Protein AF-A0A7L2I7L4-F1 (afdb_monomer_lite)

Sequence (238 aa):
QYHALSLARHGRNVALLGYLRDRPHGDVLRSERIRLVPVSDLRALRVGPKVFQYVLKVIVQAIQLLYTMLKIEQPSYILLQNPPGLPGIAVAWAACLFWRSKLIIDWHNYGFTTMSLTHGRNHLLVRMAEWYEKLCGRLSDHNLCVTNAMKEDLWVNCNIRAVTLYDKPAAYFKETPLELQHPLFLKIAKDHEPFRPRTESASWSAQRSAFTEVDEKSGDVIKLRGRPALLISSTSWT

Foldseek 3Di:
DVVCLVCLVVVAAEEDEDAPPDPPDPSLVPRPSYHYQHQDDDDQDPDDDPVVSVVVNLVVSLVSLLVSLLPDDQDQEDEAEPPVQGPVLVSSLVSCVVSVHAYEYEYEDQNLVVVCVVQNCPDPVSVVSVVSSLVSLVSGPAYEYQDPVVQVCCCPVRVHHYDYDHDDPDPPDDPDDLVVVLVVLLVVVVVDVLFDPPDPPDPPPWSDTLFWTQDPPPRDIDGDDPRDDDDDDDRDDD

InterPro domains:
  IPR026051 Chitobiosyldiphosphodolichol beta-mannosyltransferase ALG1-like [PTHR13036] (1-238)
  IPR028098 Glycosyltransferase subfamily 4-like, N-terminal domain [PF13579] (6-154)

Organism: NCBI:txid91796

pLDDT: mean 87.85, std 11.32, range [35.59, 98.12]

Radius of gyration: 23.73 Å; chains: 1; bounding box: 53×37×68 Å

Secondary structure (DSSP, 8-state):
-HHHHHHHHTT--EEEEE--SSPPPHHHHH-TTEEEEEPP-------S-HHHHHHHHHHHHHHHHHHHHHSS---SEEEEEES--TTHHHHHHHHHHHHTPEEEEEESS-HHHHHHHHH-TT-HHHHHHHHHHHHHHTT-SEEEES-HHHHHHHHHHH----EE------TT--PPPHHHHHHHHHHHHHH-GGGS-S-S-S-TT--B-SSEEE-TTT--EEEPTTPPP---------

Structure (mmCIF, N/CA/C/O backbone):
data_AF-A0A7L2I7L4-F1
#
_entry.id   AF-A0A7L2I7L4-F1
#
loop_
_atom_site.group_PDB
_atom_site.id
_atom_site.type_symbol
_atom_site.label_atom_id
_atom_site.label_alt_id
_atom_site.label_comp_id
_atom_site.label_asym_id
_atom_site.label_entity_id
_atom_site.label_seq_id
_atom_site.pdbx_PDB_ins_code
_atom_site.Cartn_x
_atom_site.Cartn_y
_atom_site.Cartn_z
_atom_site.occupancy
_atom_site.B_iso_or_equiv
_atom_site.auth_seq_id
_atom_site.auth_comp_id
_atom_site.auth_asym_id
_atom_site.auth_atom_id
_atom_site.pdbx_PDB_model_num
ATOM 1 N N . GLN A 1 1 ? -5.261 4.629 -3.926 1.00 87.50 1 GLN A N 1
ATOM 2 C CA . GLN A 1 1 ? -5.922 5.387 -5.024 1.00 87.50 1 GLN A CA 1
ATOM 3 C C . GLN A 1 1 ? -6.818 4.497 -5.896 1.00 87.50 1 GLN A C 1
ATOM 5 O O . GLN A 1 1 ? -7.962 4.866 -6.126 1.00 87.50 1 GLN A O 1
ATOM 10 N N . TYR A 1 2 ? -6.361 3.321 -6.349 1.00 89.00 2 TYR A N 1
ATOM 11 C CA . TYR A 1 2 ? -7.159 2.451 -7.234 1.00 89.00 2 TYR A CA 1
ATOM 12 C C . TYR A 1 2 ? -8.429 1.885 -6.604 1.00 89.00 2 TYR A C 1
ATOM 14 O O . TYR A 1 2 ? -9.467 1.895 -7.258 1.00 89.00 2 TYR A O 1
ATOM 22 N N . HIS A 1 3 ? -8.387 1.486 -5.330 1.00 91.75 3 HIS A N 1
ATOM 23 C CA . HIS A 1 3 ? -9.600 1.097 -4.602 1.00 91.75 3 HIS A CA 1
ATOM 24 C C . HIS A 1 3 ? -10.644 2.210 -4.590 1.00 91.75 3 HIS A C 1
ATOM 26 O O . HIS A 1 3 ? -11.804 1.961 -4.897 1.00 91.75 3 HIS A O 1
ATOM 32 N N . ALA A 1 4 ? -10.222 3.454 -4.340 1.00 94.38 4 ALA A N 1
ATOM 33 C CA . ALA A 1 4 ? -11.117 4.608 -4.372 1.00 94.38 4 ALA A CA 1
ATOM 34 C C . ALA A 1 4 ? -11.759 4.799 -5.755 1.00 94.38 4 ALA A C 1
ATOM 36 O O . ALA A 1 4 ? -12.969 4.977 -5.842 1.00 94.38 4 ALA A O 1
ATOM 37 N N . LEU A 1 5 ? -10.976 4.689 -6.836 1.00 93.31 5 LEU A N 1
ATOM 38 C CA . LEU A 1 5 ? -11.497 4.749 -8.207 1.00 93.31 5 LEU A CA 1
ATOM 39 C C . LEU A 1 5 ? -12.467 3.612 -8.520 1.00 93.31 5 LEU A C 1
ATOM 41 O O . LEU A 1 5 ? -13.514 3.849 -9.115 1.00 93.31 5 LEU A O 1
ATOM 45 N N . SER A 1 6 ? -12.124 2.384 -8.133 1.00 92.44 6 SER A N 1
ATOM 46 C CA . SER A 1 6 ? -12.976 1.218 -8.351 1.00 92.44 6 SER A CA 1
ATOM 47 C C . SER A 1 6 ? -14.319 1.391 -7.640 1.00 92.44 6 SER A C 1
ATOM 49 O O . SER A 1 6 ? -15.369 1.277 -8.269 1.00 92.44 6 SER A O 1
ATOM 51 N N . LEU A 1 7 ? -14.303 1.776 -6.362 1.00 95.31 7 LEU A N 1
ATOM 52 C CA . LEU A 1 7 ? -15.508 2.029 -5.570 1.00 95.31 7 LEU A CA 1
ATOM 53 C C . LEU A 1 7 ? -16.348 3.183 -6.144 1.00 95.31 7 LEU A C 1
ATOM 55 O O . LEU A 1 7 ? -17.563 3.042 -6.287 1.00 95.31 7 LEU A O 1
ATOM 59 N N . ALA A 1 8 ? -15.711 4.285 -6.547 1.00 95.81 8 ALA A N 1
ATOM 60 C CA . ALA A 1 8 ? -16.387 5.434 -7.152 1.00 95.81 8 ALA A CA 1
ATOM 61 C C . ALA A 1 8 ? -17.074 5.094 -8.486 1.00 95.81 8 ALA A C 1
ATOM 63 O O . ALA A 1 8 ? -18.205 5.528 -8.734 1.00 95.81 8 ALA A O 1
ATOM 64 N N . ARG A 1 9 ? -16.429 4.268 -9.323 1.00 94.25 9 ARG A N 1
ATOM 65 C CA . ARG A 1 9 ? -17.010 3.749 -10.576 1.00 94.25 9 ARG A CA 1
ATOM 66 C C . ARG A 1 9 ? -18.238 2.871 -10.332 1.00 94.25 9 ARG A C 1
ATOM 68 O O . ARG A 1 9 ? -19.141 2.869 -11.157 1.00 94.25 9 ARG A O 1
ATOM 75 N N . HIS A 1 10 ? -18.313 2.209 -9.179 1.00 95.56 10 HIS A N 1
ATOM 76 C CA . HIS A 1 10 ? -19.473 1.422 -8.749 1.00 95.56 10 HIS A CA 1
ATOM 77 C C . HIS A 1 10 ? -20.463 2.232 -7.889 1.00 95.56 10 HIS A C 1
ATOM 79 O O . HIS A 1 10 ? -21.220 1.668 -7.099 1.00 95.56 10 HIS A O 1
ATOM 85 N N . GLY A 1 11 ? -20.456 3.564 -8.019 1.00 95.75 11 GLY A N 1
ATOM 86 C CA . GLY A 1 11 ? -21.461 4.442 -7.415 1.00 95.75 11 GLY A CA 1
ATOM 87 C C . GLY A 1 11 ? -21.291 4.698 -5.917 1.00 95.75 11 GLY A C 1
ATOM 88 O O . GLY A 1 11 ? -22.223 5.190 -5.287 1.00 95.75 11 GLY A O 1
ATOM 89 N N . ARG A 1 12 ? -20.136 4.374 -5.325 1.00 96.56 12 ARG A N 1
ATOM 90 C CA . ARG A 1 12 ? -19.864 4.622 -3.900 1.00 96.56 12 ARG A CA 1
ATOM 91 C C . ARG A 1 12 ? -19.161 5.962 -3.698 1.00 96.56 12 ARG A C 1
ATOM 93 O O . ARG A 1 12 ? -18.266 6.305 -4.464 1.00 96.56 12 ARG A O 1
ATOM 100 N N . ASN A 1 13 ? -19.529 6.684 -2.643 1.00 97.06 13 ASN A N 1
ATOM 101 C CA . ASN A 1 13 ? -18.791 7.867 -2.198 1.00 97.06 13 ASN A CA 1
ATOM 102 C C . ASN A 1 13 ? -17.566 7.429 -1.392 1.00 97.06 13 ASN A C 1
ATOM 104 O O . ASN A 1 13 ? -17.661 6.527 -0.559 1.00 97.06 13 ASN A O 1
ATOM 108 N N . VAL A 1 14 ? -16.416 8.051 -1.646 1.00 97.38 14 VAL A N 1
ATOM 109 C CA . VAL A 1 14 ? -15.141 7.671 -1.035 1.00 97.38 14 VAL A CA 1
ATOM 110 C C . VAL A 1 14 ? -14.437 8.900 -0.479 1.00 97.38 14 VAL A C 1
ATOM 112 O O . VAL A 1 14 ? -14.078 9.810 -1.222 1.00 97.38 14 VAL A O 1
ATOM 115 N N . ALA A 1 15 ? -14.160 8.892 0.823 1.00 96.88 15 ALA A N 1
ATOM 116 C CA . ALA A 1 15 ? -13.170 9.778 1.420 1.00 96.88 15 ALA A CA 1
ATOM 117 C C . ALA A 1 15 ? -11.792 9.104 1.339 1.00 96.88 15 ALA A C 1
ATOM 119 O O . ALA A 1 15 ? -11.554 8.079 1.976 1.00 96.88 15 ALA A O 1
ATOM 120 N N . LEU A 1 16 ? -10.886 9.655 0.533 1.00 95.69 16 LEU A N 1
ATOM 121 C CA . LEU A 1 16 ? -9.531 9.136 0.370 1.00 95.69 16 LEU A CA 1
ATOM 122 C C . LEU A 1 16 ? -8.565 9.919 1.264 1.00 95.69 16 LEU A C 1
ATOM 124 O O . LEU A 1 16 ? -8.197 11.052 0.948 1.00 95.69 16 LEU A O 1
ATOM 128 N N . LEU A 1 17 ? -8.158 9.292 2.369 1.00 94.00 17 LEU A N 1
ATOM 129 C CA . LEU A 1 17 ? -7.201 9.848 3.322 1.00 94.00 17 LEU A CA 1
ATOM 130 C C . LEU A 1 17 ? -5.765 9.474 2.944 1.00 94.00 17 LEU A C 1
ATOM 132 O O . LEU A 1 17 ? -5.485 8.323 2.612 1.00 94.00 17 LEU A O 1
ATOM 136 N N . GLY A 1 18 ? -4.842 10.429 3.037 1.00 90.31 18 GLY A N 1
ATOM 137 C CA . GLY A 1 18 ? -3.417 10.168 2.835 1.00 90.31 18 GLY A CA 1
ATOM 138 C C . GLY A 1 18 ? -2.566 11.431 2.751 1.00 90.31 18 GLY A C 1
ATOM 139 O O . GLY A 1 18 ? -3.076 12.552 2.762 1.00 90.31 18 GLY A O 1
ATOM 140 N N . TYR A 1 19 ? -1.251 11.247 2.657 1.00 88.12 19 TYR A N 1
ATOM 141 C CA . TYR A 1 19 ? -0.316 12.344 2.422 1.00 88.12 19 TYR A CA 1
ATOM 142 C C . TYR A 1 19 ? -0.388 12.801 0.960 1.00 88.12 19 TYR A C 1
ATOM 144 O O . TYR A 1 19 ? -0.167 12.008 0.048 1.00 88.12 19 TYR A O 1
ATOM 152 N N . LEU A 1 20 ? -0.644 14.090 0.729 1.00 83.12 20 LEU A N 1
ATOM 153 C CA . LEU A 1 20 ? -0.623 14.700 -0.607 1.00 83.12 20 LEU A CA 1
ATOM 154 C C . LEU A 1 20 ? 0.773 15.248 -0.938 1.00 83.12 20 LEU A C 1
ATOM 156 O O . LEU A 1 20 ? 0.935 16.444 -1.160 1.00 83.12 20 LEU A O 1
ATOM 160 N N . ARG A 1 21 ? 1.797 14.385 -0.902 1.00 80.38 21 ARG A N 1
ATOM 161 C CA . ARG A 1 21 ? 3.161 14.778 -1.307 1.00 80.38 21 ARG A CA 1
ATOM 162 C C . ARG A 1 21 ? 3.264 14.937 -2.821 1.00 80.38 21 ARG A C 1
ATOM 164 O O . ARG A 1 21 ? 3.812 15.925 -3.293 1.00 80.38 21 ARG A O 1
ATOM 171 N N . ASP A 1 22 ? 2.662 13.998 -3.543 1.00 81.50 22 ASP A N 1
ATOM 172 C CA . ASP A 1 22 ? 2.585 13.995 -4.998 1.00 81.50 22 ASP A CA 1
ATOM 173 C C . ASP A 1 22 ? 1.152 14.231 -5.466 1.00 81.50 22 ASP A C 1
ATOM 175 O O . ASP A 1 22 ? 0.178 13.942 -4.758 1.00 81.50 22 ASP A O 1
ATOM 179 N N . ARG A 1 23 ? 1.014 14.748 -6.691 1.00 85.81 23 ARG A N 1
ATOM 180 C CA . ARG A 1 23 ? -0.296 14.977 -7.301 1.00 85.81 23 ARG A CA 1
ATOM 181 C C . ARG A 1 23 ? -1.016 13.630 -7.490 1.00 85.81 23 ARG A C 1
ATOM 183 O O . ARG A 1 23 ? -0.482 12.766 -8.187 1.00 85.81 23 ARG A O 1
ATOM 190 N N . PRO A 1 24 ? -2.233 13.446 -6.937 1.00 87.19 24 PRO A N 1
ATOM 191 C CA . PRO A 1 24 ? -3.027 12.245 -7.182 1.00 87.19 24 PRO A CA 1
ATOM 192 C C . PRO A 1 24 ? -3.296 12.025 -8.672 1.00 87.19 24 PRO A C 1
ATOM 194 O O . PRO A 1 24 ? -3.298 12.971 -9.465 1.00 87.19 24 PRO A O 1
ATOM 197 N N . HIS A 1 25 ? -3.574 10.776 -9.045 1.00 86.44 25 HIS A N 1
ATOM 198 C CA . HIS A 1 25 ? -3.882 10.415 -10.425 1.00 86.44 25 HIS A CA 1
ATOM 199 C C . HIS A 1 25 ? -5.045 11.262 -10.967 1.00 86.44 25 HIS A C 1
ATOM 201 O O . HIS A 1 25 ? -6.021 11.512 -10.258 1.00 86.44 25 HIS A O 1
ATOM 207 N N . GLY A 1 26 ? -4.973 11.676 -12.237 1.00 88.50 26 GLY A N 1
ATOM 208 C CA . GLY A 1 26 ? -5.955 12.593 -12.833 1.00 88.50 26 GLY A CA 1
ATOM 209 C C . GLY A 1 26 ? -7.405 12.112 -12.709 1.00 88.50 26 GLY A C 1
ATOM 210 O O . GLY A 1 26 ? -8.293 12.912 -12.440 1.00 88.50 26 GLY A O 1
ATOM 211 N N . ASP A 1 27 ? -7.643 10.802 -12.817 1.00 89.81 27 ASP A N 1
ATOM 212 C CA . ASP A 1 27 ? -8.980 10.217 -12.621 1.00 89.81 27 ASP A CA 1
ATOM 213 C C . ASP A 1 27 ? -9.518 10.388 -11.197 1.00 89.81 27 ASP A C 1
ATOM 215 O O . ASP A 1 27 ? -10.723 10.530 -11.016 1.00 89.81 27 ASP A O 1
ATOM 219 N N . VAL A 1 28 ? -8.642 10.373 -10.185 1.00 92.00 28 VAL A N 1
ATOM 220 C CA . VAL A 1 28 ? -9.045 10.593 -8.788 1.00 92.00 28 VAL A CA 1
ATOM 221 C C . VAL A 1 28 ? -9.514 12.032 -8.625 1.00 92.00 28 VAL A C 1
ATOM 223 O O . VAL A 1 28 ? -10.554 12.268 -8.025 1.00 92.00 28 VAL A O 1
ATOM 226 N N . LEU A 1 29 ? -8.773 12.979 -9.210 1.00 92.75 29 LEU A N 1
ATOM 227 C CA . LEU A 1 29 ? -9.091 14.408 -9.159 1.00 92.75 29 LEU A CA 1
ATOM 228 C C . LEU A 1 29 ? -10.372 14.767 -9.921 1.00 92.75 29 LEU A C 1
ATOM 230 O O . LEU A 1 29 ? -11.050 15.715 -9.547 1.00 92.75 29 LEU A O 1
ATOM 234 N N . ARG A 1 30 ? -10.694 14.032 -10.991 1.00 94.06 30 ARG A N 1
ATOM 235 C CA . ARG A 1 30 ? -11.899 14.252 -11.808 1.00 94.06 30 ARG A CA 1
ATOM 236 C C . ARG A 1 30 ? -13.162 13.608 -11.240 1.00 94.06 30 ARG A C 1
ATOM 238 O O . ARG A 1 30 ? -14.250 13.886 -11.729 1.00 94.06 30 ARG A O 1
ATOM 245 N N . SER A 1 31 ? -13.036 12.705 -10.273 1.00 94.75 31 SER A N 1
ATOM 246 C CA . SER A 1 31 ? -14.175 11.952 -9.757 1.00 94.75 31 SER A CA 1
ATOM 247 C C . SER A 1 31 ? -14.934 12.746 -8.695 1.00 94.75 31 SER A C 1
ATOM 249 O O . SER A 1 31 ? -14.459 12.877 -7.572 1.00 94.75 31 SER A O 1
ATOM 251 N N . GLU A 1 32 ? -16.172 13.144 -8.988 1.00 95.56 32 GLU A N 1
ATOM 252 C CA . GLU A 1 32 ? -17.062 13.841 -8.039 1.00 95.56 32 GLU A CA 1
ATOM 253 C C . GLU A 1 32 ? -17.399 13.013 -6.786 1.00 95.56 32 GLU A C 1
ATOM 255 O O . GLU A 1 32 ? -17.712 13.559 -5.733 1.00 95.56 32 GLU A O 1
ATOM 260 N N . ARG A 1 33 ? -17.292 11.680 -6.872 1.00 96.38 33 ARG A N 1
ATOM 261 C CA . ARG A 1 33 ? -17.525 10.764 -5.742 1.00 96.38 33 ARG A CA 1
ATOM 262 C C . ARG A 1 33 ? -16.306 10.544 -4.849 1.00 96.38 33 ARG A C 1
ATOM 264 O O . ARG A 1 33 ? -16.415 9.815 -3.865 1.00 96.38 33 ARG A O 1
ATOM 271 N N . ILE A 1 34 ? -15.141 11.106 -5.192 1.00 97.06 34 ILE A N 1
ATOM 272 C CA . ILE A 1 34 ? -13.927 10.961 -4.382 1.00 97.06 34 ILE A CA 1
ATOM 273 C C . ILE A 1 34 ? -13.588 12.299 -3.742 1.00 97.06 34 ILE A C 1
ATOM 275 O O . ILE A 1 34 ? -13.170 13.244 -4.403 1.00 97.06 34 ILE A O 1
ATOM 279 N N . ARG A 1 35 ? -13.689 12.346 -2.418 1.00 95.81 35 ARG A N 1
ATOM 280 C CA . ARG A 1 35 ? -13.221 13.467 -1.614 1.00 95.81 35 ARG A CA 1
ATOM 281 C C . ARG A 1 35 ? -11.817 13.172 -1.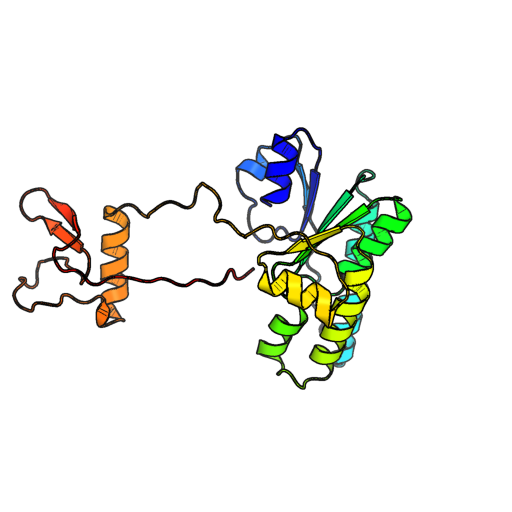108 1.00 95.81 35 ARG A C 1
ATOM 283 O O . ARG A 1 35 ? -11.612 12.226 -0.351 1.00 95.81 35 ARG A O 1
ATOM 290 N N . LEU A 1 36 ? -10.850 13.996 -1.492 1.00 95.06 36 LEU A N 1
ATOM 291 C CA . LEU A 1 36 ? -9.498 13.926 -0.941 1.00 95.06 36 LEU A CA 1
ATOM 292 C C . LEU A 1 36 ? -9.466 14.548 0.456 1.00 95.06 36 LEU A C 1
ATOM 294 O O . LEU A 1 36 ? -9.934 15.668 0.659 1.00 95.06 36 LEU A O 1
ATOM 298 N N . VAL A 1 37 ? -8.894 13.822 1.412 1.00 94.81 37 VAL A N 1
ATOM 299 C CA . VAL A 1 37 ? -8.758 14.259 2.802 1.00 94.81 37 VAL A CA 1
ATOM 300 C C . VAL A 1 37 ? -7.270 14.218 3.169 1.00 94.81 37 VAL A C 1
ATOM 302 O O . VAL A 1 37 ? -6.754 13.166 3.554 1.00 94.81 37 VAL A O 1
ATOM 305 N N . PRO A 1 38 ? -6.537 15.332 2.996 1.00 92.31 38 PRO A N 1
ATOM 306 C CA . PRO A 1 38 ? -5.105 15.357 3.256 1.00 92.31 38 PRO A CA 1
ATOM 307 C C . PRO A 1 38 ? -4.792 15.131 4.733 1.00 92.31 38 PRO A C 1
ATOM 309 O O . PRO A 1 38 ? -5.401 15.736 5.616 1.00 92.31 38 PRO A O 1
ATOM 312 N N . VAL A 1 39 ? -3.775 14.314 4.988 1.00 90.19 39 VAL A N 1
ATOM 313 C CA . VAL A 1 39 ? -3.136 14.191 6.299 1.00 90.19 39 VAL A CA 1
ATOM 314 C C . VAL A 1 39 ? -1.863 15.031 6.283 1.00 90.19 39 VAL A C 1
ATOM 316 O O . VAL A 1 39 ? -1.015 14.865 5.406 1.00 90.19 39 VAL A O 1
ATOM 319 N N . SER A 1 40 ? -1.723 15.951 7.236 1.00 84.88 40 SER A N 1
ATOM 320 C CA . SER A 1 40 ? -0.514 16.771 7.360 1.00 84.88 40 SER A CA 1
ATOM 321 C C . SER A 1 40 ? 0.687 15.914 7.745 1.00 84.88 40 SER A C 1
ATOM 323 O O . SER A 1 40 ? 0.590 15.055 8.621 1.00 84.88 40 SER A O 1
ATOM 325 N N . ASP A 1 41 ? 1.834 16.176 7.131 1.00 78.88 41 ASP A N 1
ATOM 326 C CA . ASP A 1 41 ? 3.082 15.519 7.499 1.00 78.88 41 ASP A CA 1
ATOM 327 C C . ASP A 1 41 ? 3.673 16.166 8.757 1.00 78.88 41 ASP A C 1
ATOM 329 O O . ASP A 1 41 ? 4.029 17.349 8.768 1.00 78.88 41 ASP A O 1
ATOM 333 N N . LEU A 1 42 ? 3.756 15.392 9.838 1.00 72.12 42 LEU A N 1
ATOM 334 C CA . LEU A 1 42 ? 4.362 15.850 11.079 1.00 72.12 42 LEU A CA 1
ATOM 335 C C . LEU A 1 42 ? 5.880 15.838 10.927 1.00 72.12 42 LEU A C 1
ATOM 337 O O . LEU A 1 42 ? 6.525 14.784 10.928 1.00 72.12 42 LEU A O 1
ATOM 341 N N . ARG A 1 43 ? 6.466 17.037 10.849 1.00 67.62 43 ARG A N 1
ATOM 342 C CA . ARG A 1 43 ? 7.920 17.203 10.938 1.00 67.62 43 ARG A CA 1
ATOM 343 C C . ARG A 1 43 ? 8.392 16.631 12.273 1.00 67.62 43 ARG A C 1
ATOM 345 O O . ARG A 1 43 ? 7.829 16.938 13.321 1.00 67.62 43 ARG A O 1
ATOM 352 N N . ALA A 1 44 ? 9.422 15.789 12.229 1.00 62.06 44 ALA A N 1
ATOM 353 C CA . ALA A 1 44 ? 9.969 15.173 13.429 1.00 62.06 44 ALA A CA 1
ATOM 354 C C . ALA A 1 44 ? 10.439 16.255 14.415 1.00 62.06 44 ALA A C 1
ATOM 356 O O . ALA A 1 44 ? 11.273 17.097 14.070 1.00 62.06 44 ALA A O 1
ATOM 357 N N . LEU A 1 45 ? 9.914 16.213 15.641 1.00 62.81 45 LEU A N 1
ATOM 358 C CA . LEU A 1 45 ? 10.426 17.006 16.753 1.00 62.81 45 LEU A CA 1
ATOM 359 C C . LEU A 1 45 ? 11.841 16.509 17.071 1.00 62.81 45 LEU A C 1
ATOM 361 O O . LEU A 1 45 ? 12.021 15.359 17.457 1.00 62.81 45 LEU A O 1
ATOM 365 N N . ARG A 1 46 ? 12.852 17.365 16.887 1.00 66.69 46 ARG A N 1
ATOM 366 C CA . ARG A 1 46 ? 14.276 17.017 17.074 1.00 66.69 46 ARG A CA 1
ATOM 367 C C . ARG A 1 46 ? 14.755 17.161 18.525 1.00 66.69 46 ARG A C 1
ATOM 369 O O . ARG A 1 46 ? 15.930 17.425 18.757 1.00 66.69 46 ARG A O 1
ATOM 376 N N . VAL A 1 47 ? 13.858 17.032 19.500 1.00 70.19 47 VAL A N 1
ATOM 377 C CA . VAL A 1 47 ? 14.167 17.279 20.915 1.00 70.19 47 VAL A CA 1
ATOM 378 C C . VAL A 1 47 ? 14.119 15.962 21.692 1.00 70.19 47 VAL A C 1
ATOM 380 O O . VAL A 1 47 ? 13.126 15.241 21.632 1.00 70.19 47 VAL A O 1
ATOM 383 N N . GLY A 1 48 ? 15.193 15.640 22.420 1.00 73.88 48 GLY A N 1
ATOM 384 C CA . GLY A 1 48 ? 15.276 14.477 23.318 1.00 73.88 48 GLY A CA 1
ATOM 385 C C . GLY A 1 48 ? 15.831 13.183 22.690 1.00 73.88 48 GLY A C 1
ATOM 386 O O . GLY A 1 48 ? 16.273 13.192 21.542 1.00 73.88 48 GLY A O 1
ATOM 387 N N . PRO A 1 49 ? 15.841 12.055 23.429 1.00 82.50 49 PRO A N 1
ATOM 388 C CA . PRO A 1 49 ? 16.357 10.768 22.946 1.00 82.50 49 PRO A CA 1
ATOM 389 C C . PRO A 1 49 ? 15.587 10.223 21.731 1.00 82.50 49 PRO A C 1
ATOM 391 O O . PRO A 1 49 ? 14.367 10.364 21.651 1.00 82.50 49 PRO A O 1
ATOM 394 N N . LYS A 1 50 ? 16.269 9.521 20.813 1.00 79.81 50 LYS A N 1
ATOM 395 C CA . LYS A 1 50 ? 15.670 9.000 19.560 1.00 79.81 50 LYS A CA 1
ATOM 396 C C . LYS A 1 50 ? 14.423 8.132 19.781 1.00 79.81 50 LYS A C 1
ATOM 398 O O . LYS A 1 50 ? 13.459 8.246 19.029 1.00 79.81 50 LYS A O 1
ATOM 403 N N . VAL A 1 51 ? 14.425 7.291 20.817 1.00 80.06 51 VAL A N 1
ATOM 404 C CA . VAL A 1 51 ? 13.277 6.430 21.160 1.00 80.06 51 VAL A CA 1
ATOM 405 C C . VAL A 1 51 ? 12.079 7.272 21.597 1.00 80.06 51 VAL A C 1
ATOM 407 O O . VAL A 1 51 ? 10.970 7.048 21.122 1.00 80.06 51 VAL A O 1
ATOM 410 N N . PHE A 1 52 ? 12.306 8.283 22.438 1.00 82.62 52 PHE A N 1
ATOM 411 C CA . PHE A 1 52 ? 11.254 9.193 22.888 1.00 82.62 52 PHE A CA 1
ATOM 412 C C . PHE A 1 52 ? 10.652 9.979 21.718 1.00 82.62 52 PHE A C 1
ATOM 414 O O . PHE A 1 52 ? 9.432 10.035 21.583 1.00 82.62 52 PHE A O 1
ATOM 421 N N . GLN A 1 53 ? 11.493 10.507 20.821 1.00 83.38 53 GLN A N 1
ATOM 422 C CA . GLN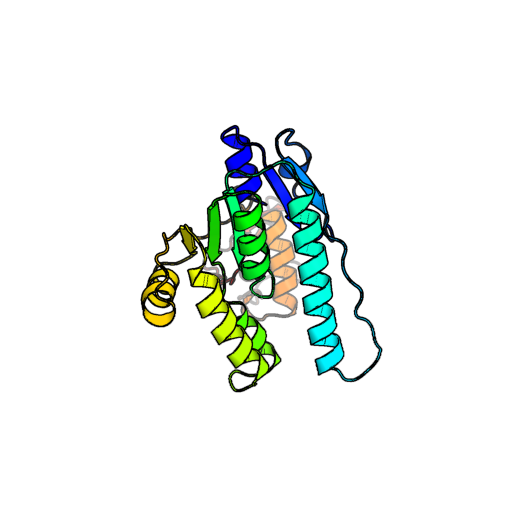 A 1 53 ? 11.033 11.188 19.606 1.00 83.38 53 GLN A CA 1
ATOM 423 C C . GLN A 1 53 ? 10.153 10.278 18.741 1.00 83.38 53 GLN A C 1
ATOM 425 O O . GLN A 1 53 ? 9.132 10.724 18.220 1.00 83.38 53 GLN A O 1
ATOM 430 N N . TYR A 1 54 ? 10.530 9.004 18.595 1.00 81.44 54 TYR A N 1
ATOM 431 C CA . TYR A 1 54 ? 9.758 8.036 17.821 1.00 81.44 54 TYR A CA 1
ATOM 432 C C . TYR A 1 54 ? 8.396 7.747 18.460 1.00 81.44 54 TYR A C 1
ATOM 434 O O . TYR A 1 54 ? 7.376 7.841 17.782 1.00 81.44 54 TYR A O 1
ATOM 442 N N . VAL A 1 55 ? 8.363 7.459 19.764 1.00 84.81 55 VAL A N 1
ATOM 443 C CA . VAL A 1 55 ? 7.113 7.198 20.495 1.00 84.81 55 VAL A CA 1
ATOM 444 C C . VAL A 1 55 ? 6.186 8.410 20.427 1.00 84.81 55 VAL A C 1
ATOM 446 O O . VAL A 1 55 ? 5.021 8.270 20.060 1.00 84.81 55 VAL A O 1
ATOM 449 N N . LEU A 1 56 ? 6.709 9.609 20.699 1.00 87.00 56 LEU A N 1
ATOM 450 C CA . LEU A 1 56 ? 5.937 10.843 20.605 1.00 87.00 56 LEU A CA 1
ATOM 451 C C . LEU A 1 56 ? 5.399 11.050 19.186 1.00 87.00 56 LEU A C 1
ATOM 453 O O . LEU A 1 56 ? 4.220 11.348 19.017 1.00 87.00 56 LEU A O 1
ATOM 457 N N . LYS A 1 57 ? 6.231 10.835 18.159 1.00 86.75 57 LYS A N 1
ATOM 458 C CA . LYS A 1 57 ? 5.802 10.923 16.761 1.00 86.75 57 LYS A CA 1
ATOM 459 C C . LYS A 1 57 ? 4.641 9.971 16.469 1.00 86.75 57 LYS A C 1
ATOM 461 O O . LYS A 1 57 ? 3.661 10.411 15.877 1.00 86.75 57 LYS A O 1
ATOM 466 N N . VAL A 1 58 ? 4.722 8.712 16.904 1.00 88.12 58 VAL A N 1
ATOM 467 C CA . VAL A 1 58 ? 3.651 7.720 16.705 1.00 88.12 58 VAL A CA 1
ATOM 468 C C . VAL A 1 58 ? 2.362 8.146 17.412 1.00 88.12 58 VAL A C 1
ATOM 470 O O . VAL A 1 58 ? 1.295 8.055 16.811 1.00 88.12 58 VAL A O 1
ATOM 473 N N . ILE A 1 59 ? 2.440 8.666 18.642 1.00 90.44 59 ILE A N 1
ATOM 474 C CA . ILE A 1 59 ? 1.266 9.148 19.391 1.00 90.44 59 ILE A CA 1
ATOM 475 C C . ILE A 1 59 ? 0.613 10.338 18.683 1.00 90.44 59 ILE A C 1
ATOM 477 O O . ILE A 1 59 ? -0.595 10.328 18.450 1.00 90.44 59 ILE A O 1
ATOM 481 N N . VAL A 1 60 ? 1.395 11.353 18.303 1.00 90.62 60 VAL A N 1
ATOM 482 C CA . VAL A 1 60 ? 0.856 12.540 17.621 1.00 90.62 60 VAL A CA 1
ATOM 483 C C . VAL A 1 60 ? 0.263 12.148 16.263 1.00 90.62 60 VAL A C 1
ATOM 485 O O . VAL A 1 60 ? -0.831 12.599 15.932 1.00 90.62 60 VAL A O 1
ATOM 488 N N . GLN A 1 61 ? 0.918 11.252 15.513 1.00 90.50 61 GLN A N 1
ATOM 489 C CA . GLN A 1 61 ? 0.368 10.695 14.272 1.00 90.50 61 GLN A CA 1
ATOM 490 C C . GLN A 1 61 ? -0.942 9.937 14.517 1.00 90.50 61 GLN A C 1
ATOM 492 O O . GLN A 1 61 ? -1.881 10.102 13.743 1.00 90.50 61 GLN A O 1
ATOM 497 N N . ALA A 1 62 ? -1.041 9.145 15.588 1.00 93.25 62 ALA A N 1
ATOM 498 C CA . ALA A 1 62 ? -2.260 8.414 15.924 1.00 93.25 62 ALA A CA 1
ATOM 499 C C . ALA A 1 62 ? -3.430 9.359 16.231 1.00 93.25 62 ALA A C 1
ATOM 501 O O . ALA A 1 62 ? -4.516 9.188 15.679 1.00 93.25 62 ALA A O 1
ATOM 502 N N . ILE A 1 63 ? -3.196 10.384 17.059 1.00 94.19 63 ILE A N 1
ATOM 503 C CA . ILE A 1 63 ? -4.204 11.395 17.410 1.00 94.19 63 ILE A CA 1
ATOM 504 C C . ILE A 1 63 ? -4.639 12.164 16.163 1.00 94.19 63 ILE A C 1
ATOM 506 O O . ILE A 1 63 ? -5.833 12.336 15.933 1.00 94.19 63 ILE A O 1
ATOM 510 N N . GLN A 1 64 ? -3.681 12.602 15.343 1.00 93.31 64 GLN A N 1
ATOM 511 C CA . GLN A 1 64 ? -3.965 13.328 14.112 1.00 93.31 64 GLN A CA 1
ATOM 512 C C . GLN A 1 64 ? -4.805 12.485 13.147 1.00 93.31 64 GLN A C 1
ATOM 514 O O . GLN A 1 64 ? -5.821 12.966 12.653 1.00 93.31 64 GLN A O 1
ATOM 519 N N . LEU A 1 65 ? -4.404 11.234 12.894 1.00 94.00 65 LEU A N 1
ATOM 520 C CA . LEU A 1 65 ? -5.136 10.327 12.012 1.00 94.00 65 LEU A CA 1
ATOM 521 C C . LEU A 1 65 ? -6.549 10.074 12.536 1.00 94.00 65 LEU A C 1
ATOM 523 O O . LEU A 1 65 ? -7.501 10.218 11.772 1.00 94.00 65 LEU A O 1
ATOM 527 N N . LEU A 1 66 ? -6.698 9.774 13.830 1.00 95.69 66 LEU A N 1
ATOM 528 C CA . LEU A 1 66 ? -8.007 9.557 14.440 1.00 95.69 66 LEU A CA 1
ATOM 529 C C . LEU A 1 66 ? -8.886 10.800 14.290 1.00 95.69 66 LEU A C 1
ATOM 531 O O . LEU A 1 66 ? -10.000 10.710 13.791 1.00 95.69 66 LEU A O 1
ATOM 535 N N . TYR A 1 67 ? -8.369 11.977 14.639 1.00 95.31 67 TYR A N 1
ATOM 536 C CA . TYR A 1 67 ? -9.090 13.238 14.503 1.00 95.31 67 TYR A CA 1
ATOM 537 C C . TYR A 1 67 ? -9.541 13.505 13.061 1.00 95.31 67 TYR A C 1
ATOM 539 O O . TYR A 1 67 ? -10.688 13.887 12.829 1.00 95.31 67 TYR A O 1
ATOM 547 N N . THR A 1 68 ? -8.669 13.270 12.078 1.00 94.69 68 THR A N 1
ATOM 548 C CA . THR A 1 68 ? -9.018 13.408 10.660 1.00 94.69 68 THR A CA 1
ATOM 549 C C . THR A 1 68 ? -10.103 12.408 10.246 1.00 94.69 68 THR A C 1
ATOM 551 O O . THR A 1 68 ? -11.044 12.798 9.559 1.00 94.69 68 THR A O 1
ATOM 554 N N . MET A 1 69 ? -10.028 11.152 10.697 1.00 95.06 69 MET A N 1
ATOM 555 C CA . MET A 1 69 ? -11.042 10.118 10.438 1.00 95.06 69 MET A CA 1
ATOM 556 C C . MET A 1 69 ? -12.382 10.365 11.148 1.00 95.06 69 MET A C 1
ATOM 558 O O . MET A 1 69 ? -13.413 9.870 10.707 1.00 95.06 69 MET A O 1
ATOM 562 N N . LEU A 1 70 ? -12.399 11.117 12.247 1.00 95.31 70 LEU A N 1
ATOM 563 C CA . LEU A 1 70 ? -13.635 11.496 12.941 1.00 95.31 70 LEU A CA 1
ATOM 564 C C . LEU A 1 70 ? -14.288 12.755 12.349 1.00 95.31 70 LEU A C 1
ATOM 566 O O . LEU A 1 70 ? -15.442 13.044 12.642 1.00 95.31 70 LEU A O 1
ATOM 570 N N . LYS A 1 71 ? -13.568 13.504 11.506 1.00 94.00 71 LYS A N 1
ATOM 571 C CA . LYS A 1 71 ? -14.066 14.716 10.832 1.00 94.00 71 LYS A CA 1
ATOM 572 C C . LYS A 1 71 ? -14.725 14.471 9.477 1.00 94.00 71 LYS A C 1
ATOM 574 O O . LYS A 1 71 ? -15.305 15.400 8.912 1.00 94.00 71 LYS A O 1
ATOM 579 N N . ILE A 1 72 ? -14.572 13.278 8.917 1.00 93.81 72 ILE A N 1
ATOM 580 C CA . ILE A 1 72 ? -15.243 12.902 7.670 1.00 93.81 72 ILE A CA 1
ATOM 581 C C . ILE A 1 72 ? -16.695 12.505 7.946 1.00 93.81 72 ILE A C 1
ATOM 583 O O . ILE A 1 72 ? -17.086 12.273 9.088 1.00 93.81 72 ILE A O 1
ATOM 587 N N . GLU A 1 73 ? -17.492 12.420 6.886 1.00 92.62 73 GLU A N 1
ATOM 588 C CA . GLU A 1 73 ? -18.830 11.831 6.959 1.00 92.62 73 GLU A CA 1
ATOM 589 C C . GLU A 1 73 ? -18.747 10.365 7.396 1.00 92.62 73 GLU A C 1
ATOM 591 O O . GLU A 1 73 ? -17.794 9.667 7.038 1.00 92.62 73 GLU A O 1
ATOM 596 N N . GLN A 1 74 ? -19.750 9.904 8.151 1.00 95.19 74 GLN A N 1
ATOM 597 C CA . GLN A 1 74 ? -19.799 8.548 8.697 1.00 95.19 74 GLN A CA 1
ATOM 598 C C . GLN A 1 74 ? -19.618 7.492 7.592 1.00 95.19 74 GLN A C 1
ATOM 600 O O . GLN A 1 74 ? -20.502 7.335 6.744 1.00 95.19 74 GLN A O 1
ATOM 605 N N . PRO A 1 75 ? -18.522 6.714 7.605 1.00 96.06 75 PRO A N 1
ATOM 606 C CA . PRO A 1 75 ? -18.328 5.660 6.625 1.00 96.06 75 PRO A CA 1
ATOM 607 C C . PRO A 1 75 ? -19.063 4.383 7.049 1.00 96.06 75 PRO A C 1
ATOM 609 O O . PRO A 1 75 ? -19.089 4.030 8.223 1.00 96.06 75 PRO A O 1
ATOM 612 N N . SER A 1 76 ? -19.598 3.611 6.103 1.00 96.88 76 SER A N 1
ATOM 613 C CA . SER A 1 76 ? -20.041 2.234 6.401 1.00 96.88 76 SER A CA 1
ATOM 614 C C . SER A 1 76 ? -18.853 1.268 6.511 1.00 96.88 76 SER A C 1
ATOM 616 O O . SER A 1 76 ? -18.875 0.333 7.310 1.00 96.88 76 SER A O 1
ATOM 618 N N . TYR A 1 77 ? -17.797 1.525 5.734 1.00 97.81 77 TYR A N 1
ATOM 619 C CA . TYR A 1 77 ? -16.576 0.724 5.679 1.00 97.81 77 TYR A CA 1
ATOM 620 C C . TYR A 1 77 ? -15.342 1.621 5.688 1.00 97.81 77 TYR A C 1
ATOM 622 O O . TYR A 1 77 ? -15.315 2.651 5.015 1.00 97.81 77 TYR A O 1
ATOM 630 N N . ILE A 1 78 ? -14.302 1.188 6.391 1.00 97.31 78 ILE A N 1
ATOM 631 C CA . ILE A 1 78 ? -12.967 1.782 6.341 1.00 97.31 78 ILE A CA 1
ATOM 632 C C . ILE A 1 78 ? -12.039 0.751 5.707 1.00 97.31 78 ILE A C 1
ATOM 634 O O . ILE A 1 78 ? -11.863 -0.334 6.250 1.00 97.31 78 ILE A O 1
ATOM 638 N N . LEU A 1 79 ? -11.459 1.085 4.553 1.00 96.69 79 LEU A N 1
ATOM 639 C CA . LEU A 1 79 ? -10.475 0.252 3.864 1.00 96.69 79 LEU A CA 1
ATOM 640 C C . LEU A 1 79 ? -9.072 0.812 4.111 1.00 96.69 79 LEU A C 1
ATOM 642 O O . LEU A 1 79 ? -8.737 1.886 3.610 1.00 96.69 79 LEU A O 1
ATOM 646 N N . LEU A 1 80 ? -8.259 0.081 4.869 1.00 95.19 80 LEU A N 1
ATOM 647 C CA . LEU A 1 80 ? -6.869 0.419 5.158 1.00 95.19 80 LEU A CA 1
ATOM 648 C C . LEU A 1 80 ? -5.938 -0.414 4.276 1.00 95.19 80 LEU A C 1
ATOM 650 O O . LEU A 1 80 ? -5.951 -1.638 4.346 1.00 95.19 80 LEU A O 1
ATOM 654 N N . GLN A 1 81 ? -5.095 0.247 3.487 1.00 91.62 81 GLN A N 1
ATOM 655 C CA . GLN A 1 81 ? -4.013 -0.418 2.763 1.00 91.62 81 GLN A CA 1
ATOM 656 C C . GLN A 1 81 ? -2.797 -0.532 3.691 1.00 91.62 81 GLN A C 1
ATOM 658 O O . GLN A 1 81 ? -2.363 0.476 4.245 1.00 91.62 81 GLN A O 1
ATOM 663 N N . ASN A 1 82 ? -2.280 -1.745 3.891 1.00 86.31 82 ASN A N 1
ATOM 664 C CA . ASN A 1 82 ? -1.121 -2.020 4.737 1.00 86.31 82 ASN A CA 1
ATOM 665 C C . ASN A 1 82 ? 0.109 -2.362 3.875 1.00 86.31 82 ASN A C 1
ATOM 667 O O . ASN A 1 82 ? 0.005 -3.273 3.047 1.00 86.31 82 ASN A O 1
ATOM 671 N N . PRO A 1 83 ? 1.273 -1.704 4.068 1.00 76.06 83 PRO A N 1
ATOM 672 C CA . PRO A 1 83 ? 1.587 -0.634 5.035 1.00 76.06 83 PRO A CA 1
ATOM 673 C C . PRO A 1 83 ? 0.850 0.689 4.752 1.00 76.06 83 PRO A C 1
ATOM 675 O O . PRO A 1 83 ? 0.562 0.964 3.588 1.00 76.06 83 PRO A O 1
ATOM 678 N N . PRO A 1 84 ? 0.566 1.532 5.773 1.00 59.25 84 PRO A N 1
ATOM 679 C CA . PRO A 1 84 ? 1.239 1.634 7.077 1.00 59.25 84 PRO A CA 1
ATOM 680 C C . PRO A 1 84 ? 0.586 0.834 8.222 1.00 59.25 84 PRO A C 1
ATOM 682 O O . PRO A 1 84 ? -0.537 1.117 8.635 1.00 59.25 84 PRO A O 1
ATOM 685 N N . GLY A 1 85 ? 1.340 -0.099 8.815 1.00 63.88 85 GLY A N 1
ATOM 686 C CA . GLY A 1 85 ? 0.856 -0.919 9.934 1.00 63.88 85 GLY A CA 1
ATOM 687 C C . GLY A 1 85 ? 0.675 -0.127 11.234 1.00 63.88 85 GLY A C 1
ATOM 688 O O . GLY A 1 85 ? -0.397 -0.142 11.835 1.00 63.88 85 GLY A O 1
ATOM 689 N N . LEU A 1 86 ? 1.697 0.631 11.648 1.00 79.19 86 LEU A N 1
ATOM 690 C CA . LEU A 1 86 ? 1.750 1.373 12.917 1.00 79.19 86 LEU A CA 1
ATOM 691 C C . LEU A 1 86 ? 1.632 2.892 12.702 1.00 79.19 86 LEU A C 1
ATOM 693 O O . LEU A 1 86 ? 2.415 3.432 11.920 1.00 79.19 86 LEU A O 1
ATOM 697 N N . PRO A 1 87 ? 0.746 3.622 13.406 1.00 86.44 87 PRO A N 1
ATOM 698 C CA . PRO A 1 87 ? -0.357 3.170 14.268 1.00 86.44 87 PRO A CA 1
ATOM 699 C C . PRO A 1 87 ? -1.667 2.900 13.490 1.00 86.44 87 PRO A C 1
ATOM 701 O O . PRO A 1 87 ? -2.739 2.824 14.092 1.00 86.44 87 PRO A O 1
ATOM 704 N N . GLY A 1 88 ? -1.598 2.822 12.155 1.00 92.31 88 GLY A N 1
ATOM 705 C CA . GLY A 1 88 ? -2.747 2.901 11.250 1.00 92.31 88 GLY A CA 1
ATOM 706 C C . GLY A 1 88 ? -3.862 1.898 11.538 1.00 92.31 88 GLY A C 1
ATOM 707 O O . GLY A 1 88 ? -5.025 2.298 11.577 1.00 92.31 88 GLY A O 1
ATOM 708 N N . ILE A 1 89 ? -3.528 0.629 11.804 1.00 94.12 89 ILE A N 1
ATOM 709 C CA . ILE A 1 89 ? -4.539 -0.416 12.036 1.00 94.12 89 ILE A CA 1
ATOM 710 C C . ILE A 1 89 ? -5.355 -0.125 13.302 1.00 94.12 89 ILE A C 1
ATOM 712 O O . ILE A 1 89 ? -6.585 -0.114 13.254 1.00 94.12 89 ILE A O 1
ATOM 716 N N . ALA A 1 90 ? -4.690 0.157 14.428 1.00 95.00 90 ALA A N 1
ATOM 717 C CA . ALA A 1 90 ? -5.382 0.442 15.687 1.00 95.00 90 ALA A CA 1
ATOM 718 C C . ALA A 1 90 ? -6.230 1.719 15.603 1.00 95.00 90 ALA A C 1
ATOM 720 O O . ALA A 1 90 ? -7.345 1.754 16.119 1.00 95.00 90 ALA A O 1
ATOM 721 N N . VAL A 1 91 ? -5.724 2.755 14.926 1.00 96.00 91 VAL A N 1
ATOM 722 C CA . VAL A 1 91 ? -6.463 4.008 14.719 1.00 96.00 91 VAL A CA 1
ATOM 723 C C . VAL A 1 91 ? -7.706 3.777 13.861 1.00 96.00 91 VAL A C 1
ATOM 725 O O . VAL A 1 91 ? -8.791 4.234 14.220 1.00 96.00 91 VAL A O 1
ATOM 728 N N . ALA A 1 92 ? -7.571 3.038 12.758 1.00 96.25 92 ALA A N 1
ATOM 729 C CA . ALA A 1 92 ? -8.690 2.738 11.875 1.00 96.25 92 ALA A CA 1
ATOM 730 C C . ALA A 1 92 ? -9.761 1.897 12.580 1.00 96.25 92 ALA A C 1
ATOM 732 O O . ALA A 1 92 ? -10.954 2.159 12.423 1.00 96.25 92 ALA A O 1
ATOM 733 N N . TRP A 1 93 ? -9.344 0.937 13.406 1.00 96.75 93 TRP A N 1
ATOM 734 C CA . TRP A 1 93 ? -10.250 0.160 14.244 1.00 96.75 93 TRP A CA 1
ATOM 735 C C . TRP A 1 93 ? -10.981 1.028 15.278 1.00 96.75 93 TRP A C 1
ATOM 737 O O . TRP A 1 93 ? -12.202 0.943 15.391 1.00 96.75 93 TRP A O 1
ATOM 747 N N . ALA A 1 94 ? -10.273 1.920 15.979 1.00 97.19 94 ALA A N 1
ATOM 748 C CA . ALA A 1 94 ? -10.892 2.839 16.935 1.00 97.19 94 ALA A CA 1
ATOM 749 C C . ALA A 1 94 ? -11.920 3.766 16.261 1.00 97.19 94 ALA A C 1
ATOM 751 O O . ALA A 1 94 ? -13.009 3.983 16.794 1.00 97.19 94 ALA A O 1
ATOM 752 N N . ALA A 1 95 ? -11.619 4.259 15.056 1.00 97.19 95 ALA A N 1
ATOM 753 C CA . ALA A 1 95 ? -12.576 5.019 14.256 1.00 97.19 95 ALA A CA 1
ATOM 754 C C . ALA A 1 95 ? -13.801 4.170 13.859 1.00 97.19 95 ALA A C 1
ATOM 756 O O . ALA A 1 95 ? -14.926 4.666 13.915 1.00 97.19 95 ALA A O 1
ATOM 757 N N . CYS A 1 96 ? -13.613 2.889 13.515 1.00 97.38 96 CYS A N 1
ATOM 758 C CA . CYS A 1 96 ? -14.724 1.974 13.236 1.00 97.38 96 CYS A CA 1
ATOM 759 C C . CYS A 1 96 ? -15.621 1.765 14.459 1.00 97.38 96 CYS A C 1
ATOM 761 O O . CYS A 1 96 ? -16.839 1.755 14.306 1.00 97.38 96 CYS A O 1
ATOM 763 N N . LEU A 1 97 ? -15.053 1.652 15.665 1.00 97.12 97 LEU A N 1
ATOM 764 C CA . LEU A 1 97 ? -15.844 1.561 16.895 1.00 97.12 97 LEU A CA 1
ATOM 765 C C . LEU A 1 97 ? -16.720 2.799 17.104 1.00 97.12 97 LEU A C 1
ATOM 767 O O . LEU A 1 97 ? -17.902 2.662 17.414 1.00 97.12 97 LEU A O 1
ATOM 771 N N . PHE A 1 98 ? -16.157 3.994 16.901 1.00 97.12 98 PHE A N 1
ATOM 772 C CA . PHE A 1 98 ? -16.893 5.251 17.037 1.00 97.12 98 PHE A CA 1
ATOM 773 C C . PHE A 1 98 ? -18.053 5.345 16.037 1.00 97.12 98 PHE A C 1
ATOM 775 O O . PHE A 1 98 ? -19.184 5.648 16.411 1.00 97.12 98 PHE A O 1
ATOM 782 N N . TRP A 1 99 ? -17.788 5.036 14.768 1.00 96.75 99 TRP A N 1
ATOM 783 C CA . TRP A 1 99 ? -18.767 5.154 13.687 1.00 96.75 99 TRP A CA 1
ATOM 784 C C . TRP A 1 99 ? -19.684 3.935 13.520 1.00 96.75 99 TRP A C 1
ATOM 786 O O . TRP A 1 99 ? -20.608 3.976 12.705 1.00 96.75 99 TRP A O 1
ATOM 796 N N . ARG A 1 100 ? -19.444 2.853 14.272 1.00 96.81 100 ARG A N 1
ATOM 797 C CA . ARG A 1 100 ? -20.050 1.523 14.063 1.00 96.81 100 ARG A CA 1
ATOM 798 C C . ARG A 1 100 ? -19.853 1.003 12.631 1.00 96.81 100 ARG A C 1
ATOM 800 O O . ARG A 1 100 ? -20.739 0.371 12.057 1.00 96.81 100 ARG A O 1
ATOM 807 N N . SER A 1 101 ? -18.688 1.288 12.061 1.00 97.19 101 SER A N 1
ATOM 808 C CA . SER A 1 101 ? -18.285 0.875 10.714 1.00 97.19 101 SER A CA 1
ATOM 809 C C . SER A 1 101 ? -17.582 -0.479 10.731 1.00 97.19 101 SER A C 1
ATOM 811 O O . SER A 1 101 ? -17.227 -1.003 11.787 1.00 97.19 101 SER A O 1
ATOM 813 N N . LYS A 1 102 ? -17.333 -1.022 9.539 1.00 98.12 102 LYS A N 1
ATOM 814 C CA . LYS A 1 102 ? -16.542 -2.239 9.342 1.00 98.12 102 LYS A CA 1
ATOM 815 C C . LYS A 1 102 ? -15.131 -1.924 8.854 1.00 98.12 102 LYS A C 1
ATOM 817 O O . LYS A 1 102 ? -14.966 -1.127 7.929 1.00 98.12 102 LYS A O 1
ATOM 822 N N . LEU A 1 103 ? -14.125 -2.569 9.443 1.00 97.88 103 LEU A N 1
ATOM 823 C CA . LEU A 1 103 ? -12.725 -2.424 9.047 1.00 97.88 103 LEU A CA 1
ATOM 824 C C . LEU A 1 103 ? -12.339 -3.506 8.036 1.00 97.88 103 LEU A C 1
ATOM 826 O O . LEU A 1 103 ? -12.436 -4.701 8.319 1.00 97.88 103 LEU A O 1
ATOM 830 N N . ILE A 1 104 ? -11.840 -3.075 6.881 1.00 97.75 104 ILE A N 1
ATOM 831 C CA . ILE A 1 104 ? -11.229 -3.928 5.865 1.00 97.75 104 ILE A CA 1
ATOM 832 C C . ILE A 1 104 ? -9.738 -3.596 5.799 1.00 97.75 104 ILE A C 1
ATOM 834 O O . ILE A 1 104 ? -9.383 -2.437 5.582 1.00 97.75 104 ILE A O 1
ATOM 838 N N . ILE A 1 105 ? -8.866 -4.590 5.961 1.00 96.38 105 ILE A N 1
ATOM 839 C CA . ILE A 1 105 ? -7.419 -4.419 5.758 1.00 96.38 105 ILE A CA 1
ATOM 840 C C . ILE A 1 105 ? -7.016 -5.078 4.443 1.00 96.38 105 ILE A C 1
ATOM 842 O O . ILE A 1 105 ? -7.320 -6.243 4.212 1.00 96.38 105 ILE A O 1
ATOM 846 N N . ASP A 1 106 ? -6.320 -4.338 3.590 1.00 95.19 106 ASP A N 1
ATOM 847 C CA . ASP A 1 106 ? -5.702 -4.851 2.372 1.00 95.19 106 ASP A CA 1
ATOM 848 C C . ASP A 1 106 ? -4.190 -5.000 2.575 1.00 95.19 106 ASP A C 1
ATOM 850 O O . ASP A 1 106 ? -3.458 -4.011 2.655 1.00 95.19 106 ASP A O 1
ATOM 854 N N . TRP A 1 107 ? -3.738 -6.244 2.719 1.00 93.56 107 TRP A N 1
ATOM 855 C CA . TRP A 1 107 ? -2.363 -6.629 3.019 1.00 93.56 107 TRP A CA 1
ATOM 856 C C . TRP A 1 107 ? -1.532 -6.702 1.732 1.00 93.56 107 TRP A C 1
ATOM 858 O O . TRP A 1 107 ? -1.661 -7.644 0.947 1.00 93.56 107 TRP A O 1
ATOM 868 N N . HIS A 1 108 ? -0.653 -5.713 1.533 1.00 90.00 108 HIS A N 1
ATOM 869 C CA . HIS A 1 108 ? 0.309 -5.680 0.420 1.00 90.00 108 HIS A CA 1
ATOM 870 C C . HIS A 1 108 ? 1.688 -6.163 0.845 1.00 90.00 108 HIS A C 1
ATOM 872 O O . HIS A 1 108 ? 2.336 -6.904 0.117 1.00 90.00 108 HIS A O 1
ATOM 878 N N . ASN A 1 109 ? 2.122 -5.755 2.037 1.00 89.00 109 ASN A N 1
ATOM 879 C CA . ASN A 1 109 ? 3.363 -6.176 2.681 1.00 89.00 109 ASN A CA 1
ATOM 880 C C . ASN A 1 109 ? 3.177 -6.148 4.201 1.00 89.00 109 ASN A C 1
ATOM 882 O O . ASN A 1 109 ? 2.268 -5.489 4.705 1.00 89.00 109 ASN A O 1
ATOM 886 N N . TYR A 1 110 ? 4.080 -6.800 4.932 1.00 89.94 110 TYR A N 1
ATOM 887 C CA . TYR A 1 110 ? 4.168 -6.634 6.377 1.00 89.94 110 TYR A CA 1
ATOM 888 C C . TYR A 1 110 ? 5.015 -5.406 6.725 1.00 89.94 110 TYR A C 1
ATOM 890 O O . TYR A 1 110 ? 6.168 -5.274 6.306 1.00 89.94 110 TYR A O 1
ATOM 898 N N . GLY A 1 111 ? 4.468 -4.498 7.528 1.00 88.56 111 GLY A N 1
ATOM 899 C CA . GLY A 1 111 ? 5.193 -3.330 8.019 1.00 88.56 111 GLY A CA 1
ATOM 900 C C . GLY A 1 111 ? 6.462 -3.717 8.783 1.00 88.56 111 GLY A C 1
ATOM 901 O O . GLY A 1 111 ? 7.509 -3.083 8.608 1.00 88.56 111 GLY A O 1
ATOM 902 N N . PHE A 1 112 ? 6.409 -4.790 9.582 1.00 88.62 112 PHE A N 1
ATOM 903 C CA . PHE A 1 112 ? 7.580 -5.267 10.323 1.00 88.62 112 PHE A CA 1
ATOM 904 C C . PHE A 1 112 ? 8.691 -5.804 9.408 1.00 88.62 112 PHE A C 1
ATOM 906 O O . PHE A 1 112 ? 9.868 -5.586 9.704 1.00 88.62 112 PHE A O 1
ATOM 913 N N . THR A 1 113 ? 8.363 -6.450 8.278 1.00 88.69 113 THR A N 1
ATOM 914 C CA . THR A 1 113 ? 9.391 -6.952 7.351 1.00 88.69 113 THR A CA 1
ATOM 915 C C . THR A 1 113 ? 10.121 -5.796 6.685 1.00 88.69 113 THR A C 1
ATOM 917 O O . THR A 1 113 ? 11.348 -5.817 6.633 1.00 88.69 113 THR A O 1
ATOM 920 N N . THR A 1 114 ? 9.411 -4.738 6.283 1.00 86.06 114 THR A N 1
ATOM 921 C CA . THR A 1 114 ? 10.036 -3.515 5.751 1.00 86.06 114 THR A CA 1
ATOM 922 C C . THR A 1 114 ? 10.953 -2.866 6.786 1.00 86.06 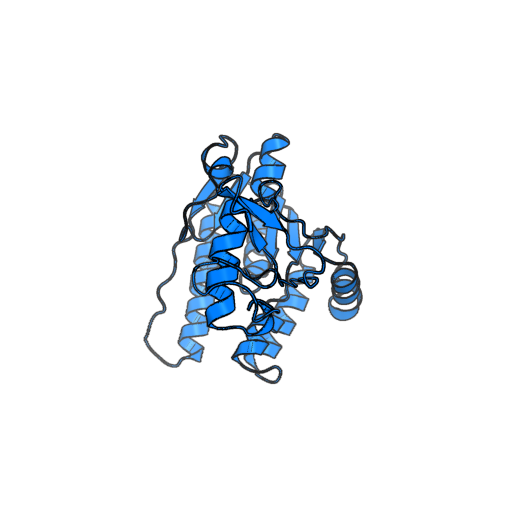114 THR A C 1
ATOM 924 O O . THR A 1 114 ? 12.092 -2.518 6.486 1.00 86.06 114 THR A O 1
ATOM 927 N N . MET A 1 115 ? 10.505 -2.769 8.041 1.00 85.50 115 MET A N 1
ATOM 928 C CA . MET A 1 115 ? 11.316 -2.216 9.130 1.00 85.50 115 MET A CA 1
ATOM 929 C C . MET A 1 115 ? 12.575 -3.050 9.409 1.00 85.50 115 MET A C 1
ATOM 931 O O . MET A 1 115 ? 13.628 -2.494 9.745 1.00 85.50 115 MET A O 1
ATOM 935 N N . SER A 1 116 ? 12.474 -4.373 9.242 1.00 89.00 116 SER A N 1
ATOM 936 C CA . SER A 1 116 ? 13.580 -5.312 9.437 1.00 89.00 116 SER A CA 1
ATOM 937 C C . SER A 1 116 ? 14.719 -5.129 8.433 1.00 89.00 116 SER A C 1
ATOM 939 O O . SER A 1 116 ? 15.864 -5.396 8.789 1.00 89.00 116 SER A O 1
ATOM 941 N N . LEU A 1 117 ? 14.438 -4.614 7.229 1.00 86.62 117 LEU A N 1
ATOM 942 C CA . LEU A 1 117 ? 15.467 -4.323 6.225 1.00 86.62 117 LEU A CA 1
ATOM 943 C C . LEU A 1 117 ? 16.406 -3.198 6.678 1.00 86.62 117 LEU A C 1
ATOM 945 O O . LEU A 1 117 ? 17.587 -3.216 6.354 1.00 86.62 117 LEU A O 1
ATOM 949 N N . THR A 1 118 ? 15.896 -2.228 7.444 1.00 84.50 118 THR A N 1
ATOM 950 C CA . THR A 1 118 ? 16.690 -1.093 7.942 1.00 84.50 118 THR A CA 1
ATOM 951 C C . THR A 1 118 ? 17.350 -1.375 9.292 1.00 84.50 118 THR A C 1
ATOM 953 O O . THR A 1 118 ? 18.485 -0.969 9.511 1.00 84.50 118 THR A O 1
ATOM 956 N N . HIS A 1 119 ? 16.644 -2.039 10.214 1.00 83.50 119 HIS A N 1
ATOM 957 C CA . HIS A 1 119 ? 17.100 -2.201 11.606 1.00 83.50 119 HIS A CA 1
ATOM 958 C C . HIS A 1 119 ? 17.668 -3.593 11.915 1.00 83.50 119 HIS A C 1
ATOM 960 O O . HIS A 1 119 ? 18.276 -3.789 12.965 1.00 83.50 119 HIS A O 1
ATOM 966 N N . GLY A 1 120 ? 17.464 -4.563 11.022 1.00 87.38 120 GLY A N 1
ATOM 967 C CA . GLY A 1 120 ? 17.762 -5.973 11.249 1.00 87.38 120 GLY A CA 1
ATOM 968 C C . GLY A 1 120 ? 16.610 -6.721 11.926 1.00 87.38 120 GLY A C 1
ATOM 969 O O . GLY A 1 120 ? 15.879 -6.188 12.761 1.00 87.38 120 GLY A O 1
ATOM 970 N N . ARG A 1 121 ? 16.459 -8.005 11.587 1.00 87.00 121 ARG A N 1
ATOM 971 C CA . ARG A 1 121 ? 15.352 -8.865 12.044 1.00 87.00 121 ARG A CA 1
ATOM 972 C C . ARG A 1 121 ? 15.284 -9.051 13.565 1.00 87.00 121 ARG A C 1
ATOM 974 O O . ARG A 1 121 ? 14.196 -9.143 14.120 1.00 87.00 121 ARG A O 1
ATOM 981 N N . ASN A 1 122 ? 16.433 -9.069 14.240 1.00 88.50 122 ASN A N 1
ATOM 982 C CA . ASN A 1 122 ? 16.513 -9.298 15.688 1.00 88.50 122 ASN A CA 1
ATOM 983 C C . ASN A 1 122 ? 16.333 -8.019 16.522 1.00 88.50 122 ASN A C 1
ATOM 985 O O . ASN A 1 122 ? 16.381 -8.075 17.751 1.00 88.50 122 ASN A O 1
ATOM 989 N N . HIS A 1 123 ? 16.124 -6.865 15.881 1.00 89.75 123 HIS A N 1
ATOM 990 C CA . HIS A 1 123 ? 15.965 -5.598 16.580 1.00 89.75 123 HIS A CA 1
ATOM 991 C C . HIS A 1 123 ? 14.653 -5.564 17.380 1.00 89.75 123 HIS A C 1
ATOM 993 O O . HIS A 1 123 ? 13.590 -5.923 16.871 1.00 89.75 123 HIS A O 1
ATOM 999 N N . LEU A 1 124 ? 14.698 -5.072 18.624 1.00 88.50 124 LEU A N 1
ATOM 1000 C CA . LEU A 1 124 ? 13.536 -5.047 19.525 1.00 88.50 124 LEU A CA 1
ATOM 1001 C C . LEU A 1 124 ? 12.326 -4.324 18.908 1.00 88.50 124 LEU A C 1
ATOM 1003 O O . LEU A 1 124 ? 11.211 -4.832 18.975 1.00 88.50 124 LEU A O 1
ATOM 1007 N N . LEU A 1 125 ? 12.548 -3.178 18.252 1.00 86.25 125 LEU A N 1
ATOM 1008 C CA . LEU A 1 125 ? 11.488 -2.436 17.546 1.00 86.25 125 LEU A CA 1
ATOM 1009 C C . LEU A 1 125 ? 10.784 -3.278 16.472 1.00 86.25 125 LEU A C 1
ATOM 1011 O O . LEU A 1 125 ? 9.567 -3.201 16.351 1.00 86.25 125 LEU A O 1
ATOM 1015 N N . VAL A 1 126 ? 11.531 -4.097 15.726 1.00 89.50 126 VAL A N 1
ATOM 1016 C CA . VAL A 1 126 ? 10.977 -4.948 14.663 1.00 89.50 126 VAL A CA 1
ATOM 1017 C C . VAL A 1 126 ? 10.101 -6.037 15.269 1.00 89.50 126 VAL A C 1
ATOM 1019 O O . VAL A 1 126 ? 8.988 -6.246 14.802 1.00 89.50 126 VAL A O 1
ATOM 1022 N N . ARG A 1 127 ? 10.550 -6.663 16.364 1.00 91.69 127 ARG A N 1
ATOM 1023 C CA . ARG A 1 127 ? 9.759 -7.669 17.093 1.00 91.69 127 ARG A CA 1
ATOM 1024 C C . ARG A 1 127 ? 8.481 -7.081 17.691 1.00 91.69 127 ARG A C 1
ATOM 1026 O O . ARG A 1 127 ? 7.434 -7.718 17.643 1.00 91.69 127 ARG A O 1
ATOM 1033 N N . MET A 1 128 ? 8.552 -5.863 18.234 1.00 90.25 128 MET A N 1
ATOM 1034 C CA . MET A 1 128 ? 7.367 -5.154 18.727 1.00 90.25 128 MET A CA 1
ATOM 1035 C C . MET A 1 128 ? 6.406 -4.799 17.591 1.00 90.25 128 MET A C 1
ATOM 1037 O O . MET A 1 128 ? 5.198 -4.952 17.752 1.00 90.25 128 MET A O 1
ATOM 1041 N N . ALA A 1 129 ? 6.927 -4.362 16.441 1.00 89.81 129 ALA A N 1
ATOM 1042 C CA . ALA A 1 129 ? 6.112 -4.067 15.269 1.00 89.81 129 ALA A CA 1
ATOM 1043 C C . ALA A 1 129 ? 5.440 -5.321 14.702 1.00 89.81 129 ALA A C 1
ATOM 1045 O O . ALA A 1 129 ? 4.255 -5.276 14.390 1.00 89.81 129 ALA A O 1
ATOM 1046 N N . GLU A 1 130 ? 6.161 -6.442 14.644 1.00 92.06 130 GLU A N 1
ATOM 1047 C CA . GLU A 1 130 ? 5.619 -7.741 14.245 1.00 92.06 130 GLU A CA 1
ATOM 1048 C C . GLU A 1 130 ? 4.485 -8.169 15.179 1.00 92.06 130 GLU A C 1
ATOM 1050 O O . GLU A 1 130 ? 3.393 -8.498 14.719 1.00 92.06 130 GLU A O 1
ATOM 1055 N N . TRP A 1 131 ? 4.713 -8.120 16.494 1.00 92.19 131 TRP A N 1
ATOM 1056 C CA . TRP A 1 131 ? 3.687 -8.452 17.480 1.00 92.19 131 TRP A CA 1
ATOM 1057 C C . TRP A 1 131 ? 2.451 -7.556 17.346 1.00 92.19 131 TRP A C 1
ATOM 1059 O O . TRP A 1 131 ? 1.329 -8.061 17.321 1.00 92.19 131 TRP A O 1
ATOM 1069 N N . TYR A 1 132 ? 2.652 -6.241 17.213 1.00 92.38 132 TYR A N 1
ATOM 1070 C CA . TYR A 1 132 ? 1.563 -5.286 17.032 1.00 92.38 132 TYR A CA 1
ATOM 1071 C C . TYR A 1 132 ? 0.763 -5.586 15.766 1.00 92.38 132 TYR A C 1
ATOM 1073 O O . TYR A 1 132 ? -0.461 -5.616 15.806 1.00 92.38 132 TYR A O 1
ATOM 1081 N N . GLU A 1 133 ? 1.437 -5.807 14.640 1.00 91.62 133 GLU A N 1
ATOM 1082 C CA . GLU A 1 133 ? 0.784 -6.004 13.349 1.00 91.62 133 GLU A CA 1
ATOM 1083 C C . GLU A 1 133 ? -0.037 -7.299 13.341 1.00 91.62 133 GLU A C 1
ATOM 1085 O O . GLU A 1 133 ? -1.188 -7.293 12.903 1.00 91.62 133 GLU A O 1
ATOM 1090 N N . LYS A 1 134 ? 0.494 -8.374 13.942 1.00 91.69 134 LYS A N 1
ATOM 1091 C CA . LYS A 1 134 ? -0.239 -9.632 14.146 1.00 91.69 134 LYS A CA 1
ATOM 1092 C C . LYS A 1 134 ? -1.446 -9.457 15.066 1.00 91.69 134 LYS A C 1
ATOM 1094 O O . LYS A 1 134 ? -2.514 -9.990 14.776 1.00 91.69 134 LYS A O 1
ATOM 1099 N N . LEU A 1 135 ? -1.298 -8.720 16.169 1.00 92.19 135 LEU A N 1
ATOM 1100 C CA . LEU A 1 135 ? -2.383 -8.493 17.124 1.00 92.19 135 LEU A CA 1
ATOM 1101 C C . LEU A 1 135 ? -3.480 -7.606 16.527 1.00 92.19 135 LEU A C 1
ATOM 1103 O O . LEU A 1 135 ? -4.648 -7.986 16.507 1.00 92.19 135 LEU A O 1
ATOM 1107 N N . CYS A 1 136 ? -3.110 -6.427 16.034 1.00 92.75 136 CYS A N 1
ATOM 1108 C CA . CYS A 1 136 ? -4.047 -5.443 15.512 1.00 92.75 136 CYS A CA 1
ATOM 1109 C C . CYS A 1 136 ? -4.669 -5.885 14.188 1.00 92.75 136 CYS A C 1
ATOM 1111 O O . CYS A 1 136 ? -5.826 -5.563 13.937 1.00 92.75 136 CYS A O 1
ATOM 1113 N N . GLY A 1 137 ? -3.963 -6.672 13.371 1.00 91.50 137 GLY A N 1
ATOM 1114 C CA . GLY A 1 137 ? -4.527 -7.247 12.151 1.00 91.50 137 GLY A CA 1
ATOM 1115 C C . GLY A 1 137 ? -5.789 -8.079 12.408 1.00 91.50 137 GLY A C 1
ATOM 1116 O O . GLY A 1 137 ? -6.724 -8.046 11.609 1.00 91.50 137 GLY A O 1
ATOM 1117 N N . ARG A 1 138 ? -5.872 -8.746 13.569 1.00 93.94 138 ARG A N 1
ATOM 1118 C CA . ARG A 1 138 ? -7.038 -9.547 13.992 1.00 93.94 138 ARG A CA 1
ATOM 1119 C C . ARG A 1 138 ? -8.261 -8.717 14.379 1.00 93.94 138 ARG A C 1
ATOM 1121 O O . ARG A 1 138 ? -9.329 -9.288 14.563 1.00 93.94 138 ARG A O 1
ATOM 1128 N N . LEU A 1 139 ? -8.113 -7.401 14.532 1.00 94.25 139 LEU A N 1
ATOM 1129 C CA . LEU A 1 139 ? -9.212 -6.498 14.882 1.00 94.25 139 LEU A CA 1
ATOM 1130 C C . LEU A 1 139 ? -10.100 -6.147 13.677 1.00 94.25 139 LEU A C 1
ATOM 1132 O O . LEU A 1 139 ? -11.144 -5.524 13.849 1.00 94.25 139 LEU A O 1
ATOM 1136 N N . SER A 1 140 ? -9.676 -6.501 12.464 1.00 95.88 140 SER A N 1
ATOM 1137 C CA . SER A 1 140 ? -10.427 -6.246 11.236 1.00 95.88 140 SER A CA 1
ATOM 1138 C C . SER A 1 140 ? -11.598 -7.209 11.045 1.00 95.88 140 SER A C 1
ATOM 1140 O O . SER A 1 140 ? -11.530 -8.380 11.415 1.00 95.88 140 SER A O 1
ATOM 1142 N N . ASP A 1 141 ? -12.667 -6.724 10.411 1.00 97.75 141 ASP A N 1
ATOM 1143 C CA . ASP A 1 141 ? -13.817 -7.550 10.035 1.00 97.75 141 ASP A CA 1
ATOM 1144 C C . ASP A 1 141 ? -13.527 -8.370 8.770 1.00 97.75 141 ASP A C 1
ATOM 1146 O O . ASP A 1 141 ? -13.967 -9.515 8.636 1.00 97.75 141 ASP A O 1
ATOM 1150 N N . HIS A 1 142 ? -12.782 -7.782 7.828 1.00 97.69 142 HIS A N 1
ATOM 1151 C CA . HIS A 1 142 ? -12.440 -8.398 6.550 1.00 97.69 142 HIS A CA 1
ATOM 1152 C C . HIS A 1 142 ? -10.986 -8.123 6.170 1.00 97.69 142 HIS A C 1
ATOM 1154 O O . HIS A 1 142 ? -10.434 -7.069 6.483 1.00 97.69 142 HIS A O 1
ATOM 1160 N N . ASN A 1 143 ? -10.377 -9.063 5.446 1.00 97.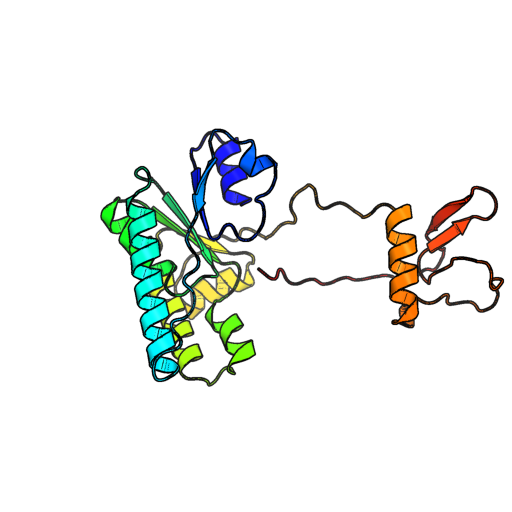56 143 ASN A N 1
ATOM 1161 C CA . ASN A 1 143 ? -8.996 -8.943 4.997 1.00 97.56 143 ASN A CA 1
ATOM 1162 C C . ASN A 1 143 ? -8.870 -9.323 3.522 1.00 97.56 143 ASN A C 1
ATOM 1164 O O . ASN A 1 143 ? -9.419 -10.336 3.081 1.00 97.56 143 ASN A O 1
ATOM 1168 N N . LEU A 1 144 ? -8.119 -8.519 2.781 1.00 96.75 144 LEU A N 1
ATOM 1169 C CA . LEU A 1 144 ? -7.672 -8.777 1.418 1.00 96.75 144 LEU A CA 1
ATOM 1170 C C . LEU A 1 144 ? -6.156 -8.968 1.435 1.00 96.75 144 LEU A C 1
ATOM 1172 O O . LEU A 1 144 ? -5.487 -8.390 2.284 1.00 96.75 144 LEU A O 1
ATOM 1176 N N . CYS A 1 145 ? -5.598 -9.778 0.543 1.00 95.38 145 CYS A N 1
ATOM 1177 C CA . CYS A 1 145 ? -4.144 -9.913 0.439 1.00 95.38 145 CYS A CA 1
ATOM 1178 C C . CYS A 1 145 ? -3.684 -10.184 -0.991 1.00 95.38 145 CYS A C 1
ATOM 1180 O O . CYS A 1 145 ? -4.396 -10.799 -1.782 1.00 95.38 145 CYS A O 1
ATOM 1182 N N . VAL A 1 146 ? -2.458 -9.782 -1.314 1.00 93.50 146 VAL A N 1
ATOM 1183 C CA . VAL A 1 146 ? -1.962 -9.796 -2.701 1.00 93.50 146 VAL A CA 1
ATOM 1184 C C . VAL A 1 146 ? -1.574 -11.175 -3.243 1.00 93.50 146 VAL A C 1
ATOM 1186 O O . VAL A 1 146 ? -1.456 -11.348 -4.453 1.00 93.50 146 VAL A O 1
ATOM 1189 N N . THR A 1 147 ? -1.372 -12.184 -2.389 1.00 93.31 147 THR A N 1
ATOM 1190 C CA . THR A 1 147 ? -1.001 -13.542 -2.830 1.00 93.31 147 THR A CA 1
ATOM 1191 C C . THR A 1 147 ? -1.641 -14.637 -1.977 1.00 93.31 147 THR A C 1
ATOM 1193 O O . THR A 1 147 ? -2.017 -14.409 -0.825 1.00 93.31 147 THR A O 1
ATOM 1196 N N . ASN A 1 148 ? -1.729 -15.853 -2.529 1.00 95.94 148 ASN A N 1
ATOM 1197 C CA . ASN A 1 148 ? -2.126 -17.046 -1.770 1.00 95.94 148 ASN A CA 1
ATOM 1198 C C . ASN A 1 148 ? -1.094 -17.407 -0.689 1.00 95.94 148 ASN A C 1
ATOM 1200 O O . ASN A 1 148 ? -1.475 -17.873 0.377 1.00 95.94 148 ASN A O 1
ATOM 1204 N N . ALA A 1 149 ? 0.197 -17.157 -0.934 1.00 95.06 149 ALA A N 1
ATOM 1205 C CA . ALA A 1 149 ? 1.237 -17.377 0.069 1.00 95.06 149 ALA A CA 1
ATOM 1206 C C . ALA A 1 149 ? 1.033 -16.466 1.290 1.00 95.06 149 ALA A C 1
ATOM 1208 O O . ALA A 1 149 ? 1.060 -16.937 2.421 1.00 95.06 149 ALA A O 1
ATOM 1209 N N . MET A 1 150 ? 0.741 -15.180 1.065 1.00 94.75 150 MET A N 1
ATOM 1210 C CA . MET A 1 150 ? 0.406 -14.251 2.146 1.00 94.75 150 MET A CA 1
ATOM 1211 C C . MET A 1 150 ? -0.905 -14.627 2.843 1.00 94.75 150 MET A C 1
ATOM 1213 O O . MET A 1 150 ? -0.999 -14.498 4.056 1.00 94.75 150 MET A O 1
ATOM 1217 N N . LYS A 1 151 ? -1.907 -15.123 2.105 1.00 96.69 151 LYS A N 1
ATOM 1218 C CA . LYS A 1 151 ? -3.152 -15.633 2.700 1.00 96.69 151 LYS A CA 1
ATOM 1219 C C . LYS A 1 151 ? -2.881 -16.755 3.703 1.00 96.69 151 LYS A C 1
ATOM 1221 O O . LYS A 1 151 ? -3.439 -16.731 4.796 1.00 96.69 151 LYS A O 1
ATOM 1226 N N . GLU A 1 152 ? -2.048 -17.721 3.321 1.00 97.44 152 GLU A N 1
ATOM 1227 C CA . GLU A 1 152 ? -1.687 -18.847 4.185 1.00 97.44 152 GLU A CA 1
ATOM 1228 C C . GLU A 1 152 ? -0.880 -18.378 5.397 1.00 97.44 152 GLU A C 1
ATOM 1230 O O . GLU A 1 152 ? -1.174 -18.763 6.523 1.00 97.44 152 GLU A O 1
ATOM 1235 N N . ASP A 1 153 ? 0.077 -17.473 5.190 1.00 96.06 153 ASP A N 1
ATOM 1236 C CA . ASP A 1 153 ? 0.874 -16.902 6.274 1.00 96.06 153 ASP A CA 1
ATOM 1237 C C . ASP A 1 153 ? 0.010 -16.115 7.279 1.00 96.06 153 ASP A C 1
ATOM 1239 O O . ASP A 1 153 ? 0.110 -16.336 8.485 1.00 96.06 153 ASP A O 1
ATOM 1243 N N . LEU A 1 154 ? -0.915 -15.274 6.801 1.00 96.12 154 LEU A N 1
ATOM 1244 C CA . LEU A 1 154 ? -1.896 -14.571 7.638 1.00 96.12 154 LEU A CA 1
ATOM 1245 C C . LEU A 1 154 ? -2.773 -15.547 8.430 1.00 96.12 154 LEU A C 1
ATOM 1247 O O . LEU A 1 154 ? -3.079 -15.300 9.600 1.00 96.12 154 LEU A O 1
ATOM 1251 N N . TRP A 1 155 ? -3.169 -16.661 7.819 1.00 97.00 155 TRP A N 1
ATOM 1252 C CA . TRP A 1 155 ? -3.965 -17.679 8.489 1.00 97.00 155 TRP A CA 1
ATOM 1253 C C . TRP A 1 155 ? -3.162 -18.393 9.581 1.00 97.00 155 TRP A C 1
ATOM 1255 O O . TRP A 1 155 ? -3.565 -18.379 10.742 1.00 97.00 155 TRP A O 1
ATOM 1265 N N . VAL A 1 156 ? -2.002 -18.950 9.238 1.00 96.31 156 VAL A N 1
ATOM 1266 C CA . VAL A 1 156 ? -1.183 -19.771 10.141 1.00 96.31 156 VAL A CA 1
ATOM 1267 C C . VAL A 1 156 ? -0.543 -18.936 11.250 1.00 96.31 156 VAL A C 1
ATOM 1269 O O . VAL A 1 156 ? -0.600 -19.312 12.419 1.00 96.31 156 VAL A O 1
ATOM 1272 N N . ASN A 1 157 ? 0.049 -17.789 10.907 1.00 93.06 157 ASN A N 1
ATOM 1273 C CA . ASN A 1 157 ? 0.866 -17.006 11.837 1.00 93.06 157 ASN A CA 1
ATOM 1274 C C . ASN A 1 157 ? 0.092 -15.899 12.557 1.00 93.06 157 ASN A C 1
ATOM 1276 O O . ASN A 1 157 ? 0.513 -15.465 13.633 1.00 93.06 157 ASN A O 1
ATOM 1280 N N . CYS A 1 158 ? -1.023 -15.434 11.989 1.00 92.00 158 CYS A N 1
ATOM 1281 C CA . CYS A 1 158 ? -1.801 -14.328 12.551 1.00 92.00 158 CYS A CA 1
ATOM 1282 C C . CYS A 1 158 ? -3.226 -14.744 12.953 1.00 92.00 158 CYS A C 1
ATOM 1284 O O . CYS A 1 158 ? -3.881 -14.000 13.685 1.00 92.00 158 CYS A O 1
ATOM 1286 N N . ASN A 1 159 ? -3.704 -15.926 12.534 1.00 95.31 159 ASN A N 1
ATOM 1287 C CA . ASN A 1 159 ? -5.108 -16.347 12.642 1.00 95.31 159 ASN A CA 1
ATOM 1288 C C . ASN A 1 159 ? -6.065 -15.329 11.992 1.00 95.31 159 ASN A C 1
ATOM 1290 O O . ASN A 1 159 ? -7.118 -14.991 12.538 1.00 95.31 159 ASN A O 1
ATOM 1294 N N . ILE A 1 160 ? -5.662 -14.803 10.834 1.00 95.75 160 ILE A N 1
ATOM 1295 C CA . ILE A 1 160 ? -6.403 -13.824 10.041 1.00 95.75 160 ILE A CA 1
ATOM 1296 C C . ILE A 1 160 ? -6.905 -14.513 8.773 1.00 95.75 160 ILE A C 1
ATOM 1298 O O . ILE A 1 160 ? -6.128 -15.053 7.989 1.00 95.75 160 ILE A O 1
ATOM 1302 N N . ARG A 1 161 ? -8.222 -14.484 8.546 1.00 96.94 161 ARG A N 1
ATOM 1303 C CA . ARG A 1 161 ? -8.823 -14.990 7.305 1.00 96.94 161 ARG A CA 1
ATOM 1304 C C . ARG A 1 161 ? -8.826 -13.888 6.258 1.00 96.94 161 ARG A C 1
ATOM 1306 O O . ARG A 1 161 ? -9.509 -12.883 6.440 1.00 96.94 161 ARG A O 1
ATOM 1313 N N . ALA A 1 162 ? -8.108 -14.109 5.161 1.00 97.31 162 ALA A N 1
ATOM 1314 C CA . ALA A 1 162 ? -8.034 -13.179 4.042 1.00 97.31 162 ALA A CA 1
ATOM 1315 C C . ALA A 1 162 ? -8.546 -13.793 2.733 1.00 97.31 162 ALA A C 1
ATOM 1317 O O . ALA A 1 162 ? -8.501 -15.009 2.520 1.00 97.31 162 ALA A O 1
ATOM 1318 N N . VAL A 1 163 ? -9.020 -12.928 1.840 1.00 97.69 163 VAL A N 1
ATOM 1319 C CA . VAL A 1 163 ? -9.320 -13.262 0.447 1.00 97.69 163 VAL A CA 1
ATOM 1320 C C . VAL A 1 163 ? -8.195 -12.732 -0.427 1.00 97.69 163 VAL A C 1
ATOM 1322 O O . VAL A 1 163 ? -7.822 -11.564 -0.338 1.00 97.69 163 VAL A O 1
ATOM 1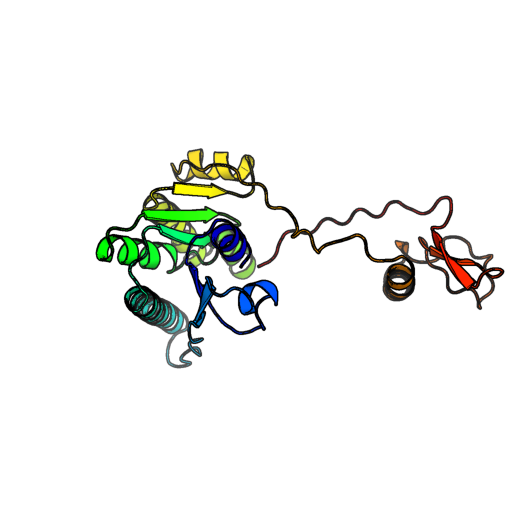325 N N . THR A 1 164 ? -7.657 -13.587 -1.291 1.00 96.94 164 THR A N 1
ATOM 1326 C CA . THR A 1 164 ? -6.585 -13.178 -2.193 1.00 96.94 164 THR A CA 1
ATOM 1327 C C . THR A 1 164 ? -7.138 -12.320 -3.324 1.00 96.94 164 THR A C 1
ATOM 1329 O O . THR A 1 164 ? -7.971 -12.771 -4.110 1.00 96.94 164 THR A O 1
ATOM 1332 N N . LEU A 1 165 ? -6.635 -11.094 -3.420 1.00 92.94 165 LEU A N 1
ATOM 1333 C CA . LEU A 1 165 ? -6.834 -10.176 -4.527 1.00 92.94 165 LEU A CA 1
ATOM 1334 C C . LEU A 1 165 ? -5.458 -9.871 -5.115 1.00 92.94 165 LEU A C 1
ATOM 1336 O O . LEU A 1 165 ? -4.745 -9.006 -4.617 1.00 92.94 165 LEU A O 1
ATOM 1340 N N . TYR A 1 166 ? -5.079 -10.616 -6.154 1.00 89.62 166 TYR A N 1
ATOM 1341 C CA . TYR A 1 166 ? -3.777 -10.441 -6.793 1.00 89.62 166 TYR A CA 1
ATOM 1342 C C . TYR A 1 166 ? -3.576 -9.005 -7.261 1.00 89.62 166 TYR A C 1
ATOM 1344 O O . TYR A 1 166 ? -4.430 -8.463 -7.971 1.00 89.62 166 TYR A O 1
ATOM 1352 N N . ASP A 1 167 ? -2.431 -8.430 -6.892 1.00 81.38 167 ASP A N 1
ATOM 1353 C CA . ASP A 1 167 ? -2.051 -7.115 -7.380 1.00 81.38 167 ASP A CA 1
ATOM 1354 C C . ASP A 1 167 ? -1.879 -7.174 -8.901 1.00 81.38 167 ASP A C 1
ATOM 1356 O O . ASP A 1 167 ? -1.276 -8.099 -9.457 1.00 81.38 167 ASP A O 1
ATOM 1360 N N . LYS A 1 168 ? -2.481 -6.208 -9.586 1.00 78.69 168 LYS A N 1
ATOM 1361 C CA . LYS A 1 168 ? -2.431 -6.095 -11.040 1.00 78.69 168 LYS A CA 1
ATOM 1362 C C . LYS A 1 168 ? -2.018 -4.678 -11.383 1.00 78.69 168 LYS A C 1
ATOM 1364 O O . LYS A 1 168 ? -2.567 -3.736 -10.805 1.00 78.69 168 LYS A O 1
ATOM 1369 N N . PRO A 1 169 ? -1.120 -4.501 -12.366 1.00 77.94 169 PRO A N 1
ATOM 1370 C CA . PRO A 1 169 ? -0.796 -3.168 -12.827 1.00 77.94 169 PRO A CA 1
ATOM 1371 C C . PRO A 1 169 ? -2.075 -2.479 -13.309 1.00 77.94 169 PRO A C 1
ATOM 1373 O O . PRO A 1 169 ? -2.947 -3.088 -13.936 1.00 77.94 169 PRO A O 1
ATOM 1376 N N . ALA A 1 170 ? -2.192 -1.190 -13.006 1.00 77.00 170 ALA A N 1
ATOM 1377 C CA . ALA A 1 170 ? -3.265 -0.371 -13.541 1.00 77.00 170 ALA A CA 1
ATOM 1378 C C . ALA A 1 170 ? -3.279 -0.432 -15.080 1.00 77.00 170 ALA A C 1
ATOM 1380 O O . ALA A 1 170 ? -2.232 -0.468 -15.718 1.00 77.00 170 ALA A O 1
ATOM 1381 N N . ALA A 1 171 ? -4.466 -0.384 -15.689 1.00 78.75 171 ALA A N 1
ATOM 1382 C CA . ALA A 1 171 ? -4.648 -0.608 -17.130 1.00 78.75 171 ALA A CA 1
ATOM 1383 C C . ALA A 1 171 ? -3.922 0.393 -18.057 1.00 78.75 171 ALA A C 1
ATOM 1385 O O . ALA A 1 171 ? -3.849 0.180 -19.267 1.00 78.75 171 ALA A O 1
ATOM 1386 N N . TYR A 1 172 ? -3.418 1.505 -17.518 1.00 76.50 172 TYR A N 1
ATOM 1387 C CA . TYR A 1 172 ? -2.616 2.464 -18.274 1.00 76.50 172 TYR A CA 1
ATOM 1388 C C . TYR A 1 172 ? -1.138 2.059 -18.374 1.00 76.50 172 TYR A C 1
ATOM 1390 O O . TYR A 1 172 ? -0.438 2.595 -19.231 1.00 76.50 172 TYR A O 1
ATOM 1398 N N . PHE A 1 173 ? -0.656 1.130 -17.537 1.00 81.44 173 PHE A N 1
ATOM 1399 C CA . PHE A 1 173 ? 0.642 0.501 -17.752 1.00 81.44 173 PHE A CA 1
ATOM 1400 C C . PHE A 1 173 ? 0.532 -0.379 -18.994 1.00 81.44 173 PHE A C 1
ATOM 1402 O O . PHE A 1 173 ? -0.198 -1.369 -19.019 1.00 81.44 173 PHE A O 1
ATOM 1409 N N . LYS A 1 174 ? 1.234 0.030 -20.044 1.00 84.69 174 LYS A N 1
ATOM 1410 C CA . LYS A 1 174 ? 1.265 -0.628 -21.349 1.00 84.69 174 LYS A CA 1
ATOM 1411 C C . LYS A 1 174 ? 2.715 -0.870 -21.743 1.00 84.69 174 LYS A C 1
ATOM 1413 O O . LYS A 1 174 ? 3.616 -0.263 -21.165 1.00 84.69 174 LYS A O 1
ATOM 1418 N N . GLU A 1 175 ? 2.934 -1.748 -22.720 1.00 86.19 175 GLU A N 1
ATOM 1419 C CA . GLU A 1 175 ? 4.266 -1.907 -23.306 1.00 86.19 175 GLU A CA 1
ATOM 1420 C C . GLU A 1 175 ? 4.745 -0.543 -23.823 1.00 86.19 175 GLU A C 1
ATOM 1422 O O . GLU A 1 175 ? 4.020 0.159 -24.532 1.00 86.19 175 GLU A O 1
ATOM 1427 N N . THR A 1 176 ? 5.952 -0.152 -23.420 1.00 89.25 176 THR A N 1
ATOM 1428 C CA . THR A 1 176 ? 6.588 1.082 -23.880 1.00 89.25 176 THR A CA 1
ATOM 1429 C C . THR A 1 176 ? 6.741 1.026 -25.407 1.00 89.25 176 THR A C 1
ATOM 1431 O O . THR A 1 176 ? 7.252 0.023 -25.897 1.00 89.25 176 THR A O 1
ATOM 1434 N N . PRO A 1 177 ? 6.345 2.053 -26.178 1.00 93.06 177 PRO A N 1
ATOM 1435 C CA . PRO A 1 177 ? 6.576 2.099 -27.625 1.00 93.06 177 PRO A CA 1
ATOM 1436 C C . PRO A 1 177 ? 8.052 1.898 -27.991 1.00 93.06 177 PRO A C 1
ATOM 1438 O O . PRO A 1 177 ? 8.939 2.280 -27.219 1.00 93.06 177 PRO A O 1
ATOM 1441 N N . LEU A 1 178 ? 8.335 1.294 -29.147 1.00 92.44 178 LEU A N 1
ATOM 1442 C CA . LEU A 1 178 ? 9.703 0.923 -29.535 1.00 92.44 178 LEU A CA 1
ATOM 1443 C C . LEU A 1 178 ? 10.636 2.129 -29.628 1.00 92.44 178 LEU A C 1
ATOM 1445 O O . LEU A 1 178 ? 11.788 2.065 -29.204 1.00 92.44 178 LEU A O 1
ATOM 1449 N N . GLU A 1 179 ? 10.094 3.244 -30.089 1.00 91.50 179 GLU A N 1
ATOM 1450 C CA . GLU A 1 179 ? 10.744 4.538 -30.253 1.00 91.50 179 GLU A CA 1
ATOM 1451 C C . GLU A 1 179 ? 11.229 5.099 -28.910 1.00 91.50 179 GLU A C 1
ATOM 1453 O O . GLU A 1 179 ? 12.219 5.822 -28.858 1.00 91.50 179 GLU A O 1
ATOM 1458 N N . LEU A 1 180 ? 10.567 4.729 -27.806 1.00 93.25 180 LEU A N 1
ATOM 1459 C CA . LEU A 1 180 ? 10.978 5.066 -26.441 1.00 93.25 180 LEU A CA 1
ATOM 1460 C C . LEU A 1 180 ? 11.852 3.976 -25.806 1.00 93.25 180 LEU A C 1
ATOM 1462 O O . LEU A 1 180 ? 12.738 4.287 -25.008 1.00 93.25 180 LEU A O 1
ATOM 1466 N N . GLN A 1 181 ? 11.640 2.703 -26.161 1.00 93.31 181 GLN A N 1
ATOM 1467 C CA . GLN A 1 181 ? 12.506 1.606 -25.717 1.00 93.31 181 GLN A CA 1
ATOM 1468 C C . GLN A 1 181 ? 13.939 1.780 -26.234 1.00 93.31 181 GLN A C 1
ATOM 1470 O O . GLN A 1 181 ? 14.888 1.559 -25.488 1.00 93.31 181 GLN A O 1
ATOM 1475 N N . HIS A 1 182 ? 14.108 2.198 -27.489 1.00 93.69 182 HIS A N 1
ATOM 1476 C CA . HIS A 1 182 ? 15.412 2.340 -28.130 1.00 93.69 182 HIS A CA 1
ATOM 1477 C C . HIS A 1 182 ? 16.381 3.283 -27.396 1.00 93.69 182 HIS A C 1
ATOM 1479 O O . HIS A 1 182 ? 17.443 2.815 -26.970 1.00 93.69 182 HIS A O 1
ATOM 1485 N N . PRO A 1 183 ? 16.046 4.566 -27.151 1.00 93.56 183 PRO A N 1
ATOM 1486 C CA . PRO A 1 183 ? 16.923 5.466 -26.408 1.00 93.56 183 PRO A CA 1
ATOM 1487 C C . PRO A 1 183 ? 17.144 4.997 -24.964 1.00 93.56 183 PRO A C 1
ATOM 1489 O O . PRO A 1 183 ? 18.234 5.188 -24.421 1.00 93.56 183 PRO A O 1
ATOM 1492 N N . LEU A 1 184 ? 16.155 4.339 -24.344 1.00 93.19 184 LEU A N 1
ATOM 1493 C CA . LEU A 1 184 ? 16.316 3.730 -23.023 1.00 93.19 184 LEU A CA 1
ATOM 1494 C C . LEU A 1 184 ? 17.362 2.607 -23.050 1.00 93.19 184 LEU A C 1
ATOM 1496 O O . LEU A 1 184 ? 18.266 2.599 -22.218 1.00 93.19 184 LEU A O 1
ATOM 1500 N N . PHE A 1 185 ? 17.281 1.684 -24.009 1.00 93.50 185 PHE A N 1
ATOM 1501 C CA . PHE A 1 185 ? 18.247 0.596 -24.144 1.00 93.50 185 PHE A CA 1
ATOM 1502 C C . PHE A 1 185 ? 19.641 1.106 -24.493 1.00 93.50 185 PHE A C 1
ATOM 1504 O O . PHE A 1 185 ? 20.605 0.608 -23.922 1.00 93.50 185 PHE A O 1
ATOM 1511 N N . LEU A 1 186 ? 19.764 2.126 -25.349 1.00 91.81 186 LEU A N 1
ATOM 1512 C CA . LEU A 1 186 ? 21.047 2.786 -25.605 1.00 91.81 186 LEU A CA 1
ATOM 1513 C C . LEU A 1 186 ? 21.628 3.414 -24.339 1.00 91.81 186 LEU A C 1
ATOM 1515 O O . LEU A 1 186 ? 22.828 3.313 -24.095 1.00 91.81 186 LEU A O 1
ATOM 1519 N N . LYS A 1 187 ? 20.788 4.053 -23.517 1.00 93.25 187 LYS A N 1
ATOM 1520 C CA . LYS A 1 187 ? 21.219 4.627 -22.241 1.00 93.25 187 LYS A CA 1
ATOM 1521 C C . LYS A 1 187 ? 21.721 3.540 -21.292 1.00 93.25 187 LYS A C 1
ATOM 1523 O O . LYS A 1 187 ? 22.814 3.683 -20.762 1.00 93.25 187 LYS A O 1
ATOM 1528 N N . ILE A 1 188 ? 20.965 2.455 -21.123 1.00 92.62 188 ILE A N 1
ATOM 1529 C CA . ILE A 1 188 ? 21.335 1.327 -20.252 1.00 92.62 188 ILE A CA 1
ATOM 1530 C C . ILE A 1 188 ? 22.604 0.624 -20.764 1.00 92.62 188 ILE A C 1
ATOM 1532 O O . ILE A 1 188 ? 23.448 0.239 -19.962 1.00 92.62 188 ILE A O 1
ATOM 1536 N N . ALA A 1 189 ? 22.785 0.503 -22.082 1.00 91.94 189 ALA A N 1
ATOM 1537 C CA . ALA A 1 189 ? 23.957 -0.124 -22.701 1.00 91.94 189 ALA A CA 1
ATOM 1538 C C . ALA A 1 189 ? 25.289 0.568 -22.368 1.00 91.94 189 ALA A C 1
ATOM 1540 O O . ALA A 1 189 ? 26.343 -0.073 -22.420 1.00 91.94 189 ALA A O 1
ATOM 1541 N N . LYS A 1 190 ? 25.263 1.858 -22.007 1.00 89.44 190 LYS A N 1
ATOM 1542 C CA . LYS A 1 190 ?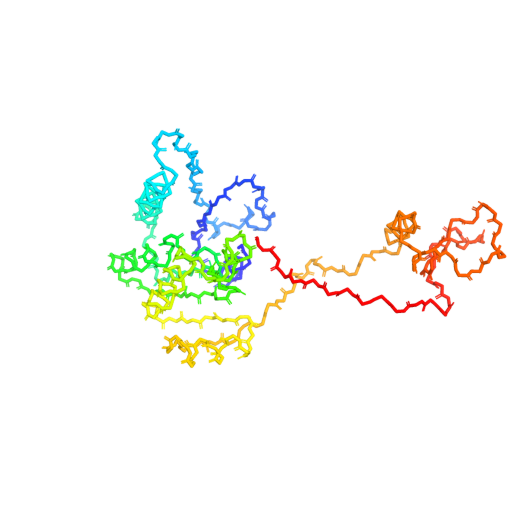 26.466 2.574 -21.553 1.00 89.44 190 LYS A CA 1
ATOM 1543 C C . LYS A 1 190 ? 27.047 1.909 -20.308 1.00 89.44 190 LYS A C 1
ATOM 1545 O O . LYS A 1 190 ? 28.243 1.617 -20.274 1.00 89.44 190 LYS A O 1
ATOM 1550 N N . ASP A 1 191 ? 26.169 1.569 -19.370 1.00 93.12 191 ASP A N 1
ATOM 1551 C CA . ASP A 1 191 ? 26.536 1.097 -18.035 1.00 93.12 191 ASP A CA 1
ATOM 1552 C C . ASP A 1 191 ? 26.461 -0.434 -17.904 1.00 93.12 191 ASP A C 1
ATOM 1554 O O . ASP A 1 191 ? 27.162 -1.023 -17.085 1.00 93.12 191 ASP A O 1
ATOM 1558 N N . HIS A 1 192 ? 25.647 -1.101 -18.730 1.00 91.44 192 HIS A N 1
ATOM 1559 C CA . HIS A 1 192 ? 25.377 -2.535 -18.626 1.00 91.44 192 HIS A CA 1
ATOM 1560 C C . HIS A 1 192 ? 25.714 -3.285 -19.918 1.00 91.44 192 HIS A C 1
ATOM 1562 O O . HIS A 1 192 ? 25.025 -3.169 -20.934 1.00 91.44 192 HIS A O 1
ATOM 1568 N N . GLU A 1 193 ? 26.737 -4.137 -19.842 1.00 90.50 193 GLU A N 1
ATOM 1569 C CA . GLU A 1 193 ? 27.228 -4.963 -20.950 1.00 90.50 193 GLU A CA 1
ATOM 1570 C C . GLU A 1 193 ? 26.137 -5.786 -21.667 1.00 90.50 193 GLU A C 1
ATOM 1572 O O . GLU A 1 193 ? 26.117 -5.757 -22.898 1.00 90.50 193 GLU A O 1
ATOM 1577 N N . PRO A 1 194 ? 25.161 -6.430 -20.985 1.00 90.69 194 PRO A N 1
ATOM 1578 C CA . PRO A 1 194 ? 24.133 -7.224 -21.669 1.00 90.69 194 PRO A CA 1
ATOM 1579 C C . PRO A 1 194 ? 23.236 -6.434 -22.635 1.00 90.69 194 PRO A C 1
ATOM 1581 O O . PRO A 1 194 ? 22.550 -7.040 -23.459 1.00 90.69 194 PRO A O 1
ATOM 1584 N N . PHE A 1 195 ? 23.213 -5.102 -22.524 1.00 91.88 195 PHE A N 1
ATOM 1585 C CA . PHE A 1 195 ? 22.444 -4.211 -23.395 1.00 91.88 195 PHE A CA 1
ATOM 1586 C C . PHE A 1 195 ? 23.266 -3.666 -24.572 1.00 91.88 195 PHE A C 1
ATOM 1588 O O . PHE A 1 195 ? 22.688 -3.045 -25.468 1.00 91.88 195 PHE A O 1
ATOM 1595 N N . ARG A 1 196 ? 24.583 -3.905 -24.614 1.00 89.62 196 ARG A N 1
ATOM 1596 C CA . ARG A 1 196 ? 25.457 -3.486 -25.720 1.00 89.62 196 ARG A CA 1
ATOM 1597 C C . ARG A 1 196 ? 25.239 -4.347 -26.973 1.00 89.62 196 ARG A C 1
ATOM 1599 O O . ARG A 1 196 ? 24.819 -5.499 -26.859 1.00 89.62 196 ARG A O 1
ATOM 1606 N N . PRO A 1 197 ? 25.509 -3.819 -28.180 1.00 85.81 197 PRO A N 1
ATOM 1607 C CA . PRO A 1 197 ? 25.468 -4.612 -29.407 1.00 85.81 197 PRO A CA 1
ATOM 1608 C C . PRO A 1 197 ? 26.343 -5.866 -29.291 1.00 85.81 197 PRO A C 1
ATOM 1610 O O . PRO A 1 197 ? 27.497 -5.781 -28.890 1.00 85.81 197 PRO A O 1
ATOM 1613 N N . ARG A 1 198 ? 25.803 -7.034 -29.659 1.00 74.44 198 ARG A N 1
ATOM 1614 C CA . ARG A 1 198 ? 26.531 -8.318 -29.599 1.00 74.44 198 ARG A CA 1
ATOM 1615 C C . ARG A 1 198 ? 27.498 -8.546 -30.764 1.00 74.44 198 ARG A C 1
ATOM 1617 O O . ARG A 1 198 ? 28.206 -9.544 -30.770 1.00 74.44 198 ARG A O 1
ATOM 1624 N N . THR A 1 199 ? 27.485 -7.683 -31.773 1.00 67.44 199 THR A N 1
ATOM 1625 C CA . THR A 1 199 ? 28.271 -7.854 -32.999 1.00 67.44 199 THR A CA 1
ATOM 1626 C C . THR A 1 199 ? 29.063 -6.579 -33.258 1.00 67.44 199 THR A C 1
ATOM 1628 O O . THR A 1 199 ? 28.468 -5.509 -33.345 1.00 67.44 199 THR A O 1
ATOM 1631 N N . GLU A 1 200 ? 30.386 -6.697 -33.398 1.00 55.75 200 GLU A N 1
ATOM 1632 C CA . GLU A 1 200 ? 31.306 -5.580 -33.687 1.00 55.75 200 GLU A CA 1
ATOM 1633 C C . GLU A 1 200 ? 31.158 -5.018 -35.114 1.00 55.75 200 GLU A C 1
ATOM 1635 O O . GLU A 1 200 ? 31.710 -3.972 -35.433 1.00 55.75 200 GLU A O 1
ATOM 1640 N N . SER A 1 201 ? 30.392 -5.680 -35.987 1.00 51.31 201 SER A N 1
ATOM 1641 C CA . SER A 1 201 ? 30.264 -5.332 -37.408 1.00 51.31 201 SER A CA 1
ATOM 1642 C C . SER A 1 201 ? 29.176 -4.294 -37.715 1.00 51.31 201 SER A C 1
ATOM 1644 O O . SER A 1 201 ? 28.611 -4.308 -38.808 1.00 51.31 201 SER A O 1
ATOM 1646 N N . ALA A 1 202 ? 28.823 -3.438 -36.760 1.00 50.81 202 ALA A N 1
ATOM 1647 C CA . ALA A 1 202 ? 27.981 -2.277 -37.023 1.00 50.81 202 ALA A CA 1
ATOM 1648 C C . ALA A 1 202 ? 28.891 -1.050 -37.044 1.00 50.81 202 ALA A C 1
ATOM 1650 O O . ALA A 1 202 ? 29.667 -0.845 -36.111 1.00 50.81 202 ALA A O 1
ATOM 1651 N N . SER A 1 203 ? 28.831 -0.266 -38.120 1.00 50.28 203 SER A N 1
ATOM 1652 C CA . SER A 1 203 ? 29.548 1.003 -38.230 1.00 50.28 203 SER A CA 1
ATOM 1653 C C . SER A 1 203 ? 29.374 1.824 -36.948 1.00 50.28 203 SER A C 1
ATOM 1655 O O . SER A 1 203 ? 28.295 1.837 -36.356 1.00 50.28 203 SER A O 1
ATOM 1657 N N . TRP A 1 204 ? 30.409 2.556 -36.525 1.00 47.12 204 TRP A N 1
ATOM 1658 C CA . TRP A 1 204 ? 30.368 3.437 -35.343 1.00 47.12 204 TRP A CA 1
ATOM 1659 C C . TRP A 1 204 ? 29.204 4.460 -35.342 1.00 47.12 204 TRP A C 1
ATOM 1661 O O . TRP A 1 204 ? 28.953 5.098 -34.322 1.00 47.12 204 TRP A O 1
ATOM 1671 N N . SER A 1 205 ? 28.490 4.616 -36.463 1.00 50.81 205 SER A N 1
ATOM 1672 C CA . SER A 1 205 ? 27.297 5.448 -36.645 1.00 50.81 205 SER A CA 1
ATOM 1673 C C . SER A 1 205 ? 25.964 4.770 -36.293 1.00 50.81 205 SER A C 1
ATOM 1675 O O . SER A 1 205 ? 24.963 5.471 -36.135 1.00 50.81 205 SER A O 1
ATOM 1677 N N . ALA A 1 206 ? 25.910 3.441 -36.179 1.00 57.31 206 ALA A N 1
ATOM 1678 C CA . ALA A 1 206 ? 24.663 2.717 -35.964 1.00 57.31 206 ALA A CA 1
ATOM 1679 C C . ALA A 1 206 ? 24.222 2.833 -34.497 1.00 57.31 206 ALA A C 1
ATOM 1681 O O . ALA A 1 206 ? 24.789 2.209 -33.597 1.00 57.31 206 ALA A O 1
ATOM 1682 N N . GLN A 1 207 ? 23.183 3.632 -34.247 1.00 74.88 207 GLN A N 1
ATOM 1683 C CA . GLN A 1 207 ? 22.481 3.667 -32.965 1.00 74.88 207 GLN A CA 1
ATOM 1684 C C . GLN A 1 207 ? 21.830 2.296 -32.729 1.00 74.88 207 GLN A C 1
ATOM 1686 O O . GLN A 1 207 ? 20.727 2.021 -33.195 1.00 74.88 207 GLN A O 1
ATOM 1691 N N . ARG A 1 208 ? 22.551 1.395 -32.054 1.00 87.44 208 ARG A N 1
ATOM 1692 C CA . ARG A 1 208 ? 22.154 -0.001 -31.847 1.00 87.44 208 ARG A CA 1
ATOM 1693 C C . ARG A 1 208 ? 22.350 -0.425 -30.395 1.00 87.44 208 ARG A C 1
ATOM 1695 O O . ARG A 1 208 ? 23.328 -0.062 -29.749 1.00 87.44 208 ARG A O 1
ATOM 1702 N N . SER A 1 209 ? 21.421 -1.231 -29.891 1.00 89.94 209 SER A N 1
ATOM 1703 C CA . SER A 1 209 ? 21.530 -1.945 -28.614 1.00 89.94 209 SER A CA 1
ATOM 1704 C C . SER A 1 209 ? 21.502 -3.459 -28.848 1.00 89.94 209 SER A C 1
ATOM 1706 O O . SER A 1 209 ? 21.355 -3.918 -29.979 1.00 89.94 209 SER A O 1
ATOM 1708 N N . ALA A 1 210 ? 21.594 -4.267 -27.791 1.00 91.00 210 ALA A N 1
ATOM 1709 C CA . ALA A 1 210 ? 21.363 -5.713 -27.879 1.00 91.00 210 ALA A CA 1
ATOM 1710 C C . ALA A 1 210 ? 19.940 -6.074 -28.358 1.00 91.00 210 ALA A C 1
ATOM 1712 O O . ALA A 1 210 ? 19.712 -7.189 -28.827 1.00 91.00 210 ALA A O 1
ATOM 1713 N N . PHE A 1 211 ? 18.979 -5.152 -28.218 1.00 92.56 211 PHE A N 1
ATOM 1714 C CA . PHE A 1 211 ? 17.547 -5.416 -28.391 1.00 92.56 211 PHE A CA 1
ATOM 1715 C C . PHE A 1 211 ? 16.926 -4.728 -29.610 1.00 92.56 211 PHE A C 1
ATOM 1717 O O . PHE A 1 211 ? 15.990 -5.275 -30.199 1.00 92.56 211 PHE A O 1
ATOM 1724 N N . THR A 1 212 ? 17.424 -3.550 -29.986 1.00 93.00 212 THR A N 1
ATOM 1725 C CA . THR A 1 212 ? 16.813 -2.670 -30.995 1.00 93.00 212 THR A CA 1
ATOM 1726 C C . THR A 1 212 ? 17.864 -1.986 -31.858 1.00 93.00 212 THR A C 1
ATOM 1728 O O . THR A 1 212 ? 18.933 -1.639 -31.351 1.00 93.00 212 THR A O 1
ATOM 1731 N N . GLU A 1 213 ? 17.517 -1.699 -33.105 1.00 91.56 213 GLU A N 1
ATOM 1732 C CA . GLU A 1 213 ? 18.303 -0.880 -34.033 1.00 91.56 213 GLU A CA 1
ATOM 1733 C C . GLU A 1 213 ? 17.386 0.055 -34.827 1.00 91.56 213 GLU A C 1
ATOM 1735 O O . GLU A 1 213 ? 16.179 -0.185 -34.905 1.00 91.56 213 GLU A O 1
ATOM 1740 N N . VAL A 1 214 ? 17.956 1.122 -35.379 1.00 89.44 214 VAL A N 1
ATOM 1741 C CA . VAL A 1 214 ? 17.275 1.975 -36.358 1.00 89.44 214 VAL A CA 1
ATOM 1742 C C . VAL A 1 214 ? 17.527 1.381 -37.739 1.00 89.44 214 VAL A C 1
ATOM 1744 O O . VAL A 1 214 ? 18.681 1.167 -38.108 1.00 89.44 214 VAL A O 1
ATOM 1747 N N . ASP A 1 215 ? 16.467 1.090 -38.487 1.00 86.00 215 ASP A N 1
ATOM 1748 C CA . ASP A 1 215 ? 16.584 0.632 -39.869 1.00 86.00 215 ASP A CA 1
ATOM 1749 C C . ASP A 1 215 ? 17.084 1.780 -40.753 1.00 86.00 215 ASP A C 1
ATOM 1751 O O . ASP A 1 215 ? 16.451 2.828 -40.856 1.00 86.00 215 ASP A O 1
ATOM 1755 N N . GLU A 1 216 ? 18.218 1.582 -41.421 1.00 81.19 216 GLU A N 1
ATOM 1756 C CA . GLU A 1 216 ? 18.859 2.607 -42.252 1.00 81.19 216 GLU A CA 1
ATOM 1757 C C . GLU A 1 216 ? 18.010 3.019 -43.464 1.00 81.19 216 GLU A C 1
ATOM 1759 O O . GLU A 1 216 ? 18.201 4.107 -44.006 1.00 81.19 216 GLU A O 1
ATOM 1764 N N . LYS A 1 217 ? 17.074 2.165 -43.903 1.00 81.62 217 LYS A N 1
ATOM 1765 C CA . LYS A 1 217 ? 16.235 2.425 -45.084 1.00 81.62 217 LYS A CA 1
ATOM 1766 C C . LYS A 1 217 ? 14.971 3.212 -44.764 1.00 81.62 217 LYS A C 1
ATOM 1768 O O . LYS A 1 217 ? 14.595 4.087 -45.540 1.00 81.62 217 LYS A O 1
ATOM 1773 N N . SER A 1 218 ? 14.295 2.866 -43.672 1.00 84.12 218 SER A N 1
ATOM 1774 C CA . SER A 1 218 ? 13.035 3.498 -43.259 1.00 84.12 218 SER A CA 1
ATOM 1775 C C . SER A 1 218 ? 13.229 4.602 -42.219 1.00 84.12 218 SER A C 1
ATOM 1777 O O . SER A 1 218 ? 12.407 5.509 -42.136 1.00 84.12 218 SER A O 1
ATOM 1779 N N . GLY A 1 219 ? 14.316 4.554 -41.444 1.00 83.94 219 GLY A N 1
ATOM 1780 C CA . GLY A 1 219 ? 14.507 5.378 -40.251 1.00 83.94 219 GLY A CA 1
ATOM 1781 C C . GLY A 1 219 ? 13.707 4.890 -39.037 1.00 83.94 219 GLY A C 1
ATOM 1782 O O . GLY A 1 219 ? 13.795 5.504 -37.972 1.00 83.94 219 GLY A O 1
ATOM 1783 N N . ASP A 1 220 ? 12.952 3.796 -39.170 1.00 89.25 220 ASP A N 1
ATOM 1784 C CA . ASP A 1 220 ? 12.113 3.259 -38.104 1.00 89.25 220 ASP A CA 1
ATOM 1785 C C . ASP A 1 220 ? 12.922 2.415 -37.113 1.00 89.25 220 ASP A C 1
ATOM 1787 O O . ASP A 1 220 ? 13.902 1.746 -37.452 1.00 89.25 220 ASP A O 1
ATOM 1791 N N . VAL A 1 221 ? 12.482 2.400 -35.855 1.00 91.88 221 VAL A N 1
ATOM 1792 C CA . VAL A 1 221 ? 13.080 1.553 -34.818 1.00 91.88 221 VAL A CA 1
ATOM 1793 C C . VAL A 1 221 ? 12.523 0.136 -34.919 1.00 91.88 221 VAL A C 1
ATOM 1795 O O . VAL A 1 221 ? 11.325 -0.091 -34.752 1.00 91.88 221 VAL A O 1
ATOM 1798 N N . ILE A 1 222 ? 13.408 -0.848 -35.074 1.00 92.81 222 ILE A N 1
ATOM 1799 C CA . ILE A 1 222 ? 13.041 -2.263 -35.177 1.00 92.81 222 ILE A CA 1
ATOM 1800 C C . ILE A 1 222 ? 13.648 -3.110 -34.050 1.00 92.81 222 ILE A C 1
ATOM 1802 O O . ILE A 1 222 ? 14.710 -2.817 -33.495 1.00 92.81 222 ILE A O 1
ATOM 1806 N N . LYS A 1 223 ? 12.961 -4.206 -33.691 1.00 91.81 223 LYS A N 1
ATOM 1807 C CA . LYS A 1 223 ? 13.485 -5.220 -32.757 1.00 91.81 223 LYS A CA 1
ATOM 1808 C C . LYS A 1 223 ? 14.480 -6.123 -33.493 1.00 91.81 223 LYS A C 1
ATOM 1810 O O . LYS A 1 223 ? 14.140 -6.717 -34.514 1.00 91.81 223 LYS A O 1
ATOM 1815 N N . LEU A 1 224 ? 15.662 -6.324 -32.915 1.00 89.44 224 LEU A N 1
ATOM 1816 C CA . LEU A 1 224 ? 16.695 -7.191 -33.486 1.00 89.44 224 LEU A CA 1
ATOM 1817 C C . LEU A 1 224 ? 16.256 -8.663 -33.535 1.00 89.44 224 LEU A C 1
ATOM 1819 O O . LEU A 1 224 ? 15.643 -9.191 -32.591 1.00 89.44 224 LEU A O 1
ATOM 1823 N N . ARG A 1 225 ? 16.614 -9.347 -34.628 1.00 86.69 225 ARG A N 1
ATOM 1824 C CA . ARG A 1 225 ? 16.513 -10.811 -34.739 1.00 86.69 225 ARG A CA 1
ATOM 1825 C C . ARG A 1 225 ? 17.606 -11.459 -33.883 1.00 86.69 225 ARG A C 1
ATOM 1827 O O . ARG A 1 225 ? 18.745 -11.012 -33.896 1.00 86.69 225 ARG A O 1
ATOM 1834 N N . GLY A 1 226 ? 17.251 -12.489 -33.113 1.00 87.06 226 GLY A N 1
ATOM 1835 C CA . GLY A 1 226 ? 18.188 -13.149 -32.188 1.00 87.06 226 GLY A CA 1
ATOM 1836 C C . GLY A 1 226 ? 18.537 -12.338 -30.932 1.00 87.06 226 GLY A C 1
ATOM 1837 O O . GLY A 1 226 ? 19.482 -12.687 -30.223 1.00 87.06 226 GLY A O 1
ATOM 1838 N N . ARG A 1 227 ? 17.792 -11.259 -30.643 1.00 90.56 227 ARG A N 1
ATOM 1839 C CA . ARG A 1 227 ? 17.959 -10.475 -29.411 1.00 90.56 227 ARG A CA 1
ATOM 1840 C C . ARG A 1 227 ? 17.775 -11.344 -28.155 1.00 90.56 227 ARG A C 1
ATOM 1842 O O . ARG A 1 227 ? 16.977 -12.286 -28.185 1.00 90.56 227 ARG A O 1
ATOM 1849 N N . PRO A 1 228 ? 18.450 -11.018 -27.041 1.00 89.88 228 PRO A N 1
ATOM 1850 C CA . PRO A 1 228 ? 18.206 -11.690 -25.772 1.00 89.88 228 PRO A CA 1
ATOM 1851 C C . PRO A 1 228 ? 16.767 -11.503 -25.274 1.00 89.88 228 PRO A C 1
ATOM 1853 O O . PRO A 1 228 ? 16.072 -10.555 -25.645 1.00 89.88 228 PRO A O 1
ATOM 1856 N N . ALA A 1 229 ? 16.336 -12.399 -24.387 1.00 91.06 229 ALA A N 1
ATOM 1857 C CA . ALA A 1 229 ? 15.135 -12.197 -23.589 1.00 91.06 229 ALA A CA 1
ATOM 1858 C C . ALA A 1 229 ? 15.455 -11.265 -22.411 1.00 91.06 229 ALA A C 1
ATOM 1860 O O . ALA A 1 229 ? 16.457 -11.456 -21.723 1.00 91.06 229 ALA A O 1
ATOM 1861 N N . LEU A 1 230 ? 14.599 -10.269 -22.176 1.00 88.62 230 LEU A N 1
ATOM 1862 C CA . LEU A 1 230 ? 14.679 -9.393 -21.011 1.00 88.62 230 LEU A CA 1
ATOM 1863 C C . LEU A 1 230 ? 13.574 -9.781 -20.031 1.00 88.62 230 LEU A C 1
ATOM 1865 O O . LEU A 1 230 ? 12.397 -9.550 -20.301 1.00 88.62 230 LEU A O 1
ATOM 1869 N N . LEU A 1 231 ? 13.962 -10.369 -18.902 1.00 88.31 231 LEU A N 1
ATOM 1870 C CA . LEU A 1 231 ? 13.060 -10.618 -17.786 1.00 88.31 231 LEU A CA 1
ATOM 1871 C C . LEU A 1 231 ? 13.243 -9.505 -16.757 1.00 88.31 231 LEU A C 1
ATOM 1873 O O . LEU A 1 231 ? 14.317 -9.365 -16.175 1.00 88.31 231 LEU A O 1
ATOM 1877 N N . ILE A 1 232 ? 12.191 -8.723 -16.534 1.00 80.44 232 ILE A N 1
ATOM 1878 C CA . ILE A 1 232 ? 12.166 -7.701 -15.489 1.00 80.44 232 ILE A CA 1
ATOM 1879 C C . ILE A 1 232 ? 11.270 -8.218 -14.375 1.00 80.44 232 ILE A C 1
ATOM 1881 O O . ILE A 1 232 ? 10.069 -8.393 -14.566 1.00 80.44 232 ILE A O 1
ATOM 1885 N N . SER A 1 233 ? 11.864 -8.450 -13.210 1.00 73.62 233 SER A N 1
ATOM 1886 C CA . SER A 1 233 ? 11.119 -8.651 -11.975 1.00 73.62 233 SER A CA 1
ATOM 1887 C C . SER A 1 233 ? 11.138 -7.344 -11.199 1.00 73.62 233 SER A C 1
ATOM 1889 O O . SER A 1 233 ? 12.205 -6.819 -10.888 1.00 73.62 233 SER A O 1
ATOM 1891 N N . SER A 1 234 ? 9.959 -6.819 -10.887 1.00 61.88 234 SER A N 1
ATOM 1892 C CA . SER A 1 234 ? 9.799 -5.700 -9.968 1.00 61.88 234 SER A CA 1
ATOM 1893 C C . SER A 1 234 ? 8.939 -6.168 -8.806 1.00 61.88 234 SER A C 1
ATOM 1895 O O . SER A 1 234 ? 7.898 -6.789 -9.009 1.00 61.88 234 SER A O 1
ATOM 1897 N N . THR A 1 235 ? 9.381 -5.889 -7.587 1.00 56.66 235 THR A N 1
ATOM 1898 C CA . THR A 1 235 ? 8.513 -5.932 -6.413 1.00 56.66 235 THR A CA 1
ATOM 1899 C C . THR A 1 235 ? 7.869 -4.560 -6.282 1.00 56.66 235 THR A C 1
ATOM 1901 O O . THR A 1 235 ? 8.566 -3.549 -6.358 1.00 56.66 235 THR A O 1
ATOM 1904 N N . SER A 1 236 ? 6.552 -4.508 -6.101 1.00 47.66 236 SER A N 1
ATOM 1905 C CA . SER A 1 236 ? 5.839 -3.270 -5.794 1.00 47.66 236 SER A CA 1
ATOM 1906 C C . SER A 1 236 ? 6.438 -2.641 -4.532 1.00 47.66 236 SER A C 1
ATOM 1908 O O . SER A 1 236 ? 6.272 -3.168 -3.430 1.00 47.66 236 SER A O 1
ATOM 1910 N N . TRP A 1 237 ? 7.152 -1.530 -4.693 1.00 41.25 237 TRP A N 1
ATOM 1911 C CA . TRP A 1 237 ? 7.559 -0.674 -3.585 1.00 41.25 237 TRP A CA 1
ATOM 1912 C C . TRP A 1 237 ? 6.540 0.460 -3.486 1.00 41.25 237 TRP A C 1
ATOM 1914 O O . TRP A 1 237 ? 6.360 1.216 -4.441 1.00 41.25 237 TRP A O 1
ATOM 1924 N N . THR A 1 238 ? 5.843 0.528 -2.355 1.00 35.59 238 THR A N 1
ATOM 1925 C CA . THR A 1 238 ? 5.077 1.707 -1.923 1.00 35.59 238 THR A CA 1
ATOM 1926 C C . THR A 1 238 ? 5.987 2.716 -1.254 1.00 35.59 238 THR A C 1
ATOM 1928 O O . THR A 1 238 ? 6.793 2.263 -0.407 1.00 35.59 238 THR A O 1
#